Protein AF-A0A3Q7YE72-F1 (afdb_monomer_lite)

pLDDT: mean 78.93, std 18.7, range [34.25, 98.06]

Radius of gyration: 20.28 Å; chains: 1; bounding box: 48×42×60 Å

Organism: Cicer arietinum (NCBI:txid3827)

InterPro domains:
  IPR011043 Galactose oxidase/kelch, beta-propeller [SSF50965] (26-180)
  IPR017451 F-box associated beta-propeller domain [TIGR01640] (38-273)
  IPR052361 F-box domain-containing protein [PTHR31790] (24-261)

Secondary structure (DSSP, 8-state):
-HHHHH-TT--TT--HHHHHHHHHT---TT----EEEEEETTEEEEEEEEEETTEEEEEEEEEETTTTEEPPPEEEEEESS--TTT-SSS---GGGTEEEEEEEETTTTEEEEEEEETTTTEEEEEETTTTEEEE-PPPSSPBP---SSSTT--TTTT--EEETTEEEEEEETT--TTS--GGG--GGGEEEEEEETTTTEEEEEPPPTT-----SSPPEEEEETTEEEEEEEETTTEEEEEEESSTT-GGGEEEEEEEEGGGS---TTTTTSGGG--EEEEEE-TTS-EEEEEETTTTEEEEEETTTTEEEE----S---GGG-----------TT-

Foldseek 3Di:
DCCVVVPLDDDPPPPVLVVCCCVPVNPDPDDWDWAFQADEQQWTKIWTWDDDPQKTWIWIWIARPQQRFIAPIQTDDIGRDDPCVVPPDDDDDPVVFKHWHKYAAPVVRWIKIWIAGLVVQWIWIATPVVSDIDTADGFPFRAADDDDPDPQGARQFQSWEDADQKTKGKGFPPDDNPDDALVPGDQVRIWIWIQRNNVRDIDIAHDAPPPHDGALEDWTWYDEPRWIWIKDDDQQFWIWIWTQPDPPDNVSIDTDDIATVVQEPDDVVVSVVSSYKDWDWAYADPVRFWTWIQIRPVQWIWTQGPVVSHIDTRPNPDNDNSSSDHDGDHHPDHNNVD

Sequence (338 aa):
LSRLLKNTSITLADDPYLQDLFLHEFHFPGGRRLHVVGSCNGLLCLYGYVSTFNYEEIFLYLWNPATKTLSSKIVFLHDEFNLRKCARDDTPSLDTYWNFWFGYDNSTDTYKIVAFCRKINDVRVYNLGDDVWRNIQSFPVVPFRNFATLSYTHLGINDGAYVSGTVNWLAIRNVCPYNFDLDLVTIDQFVIISLDLSTETYNQFQPPHGFDEVTSVEPTLTILMDSLCFSHDFPGTHFIIWQMKEFGVEESWTQFLKITHQSLPIIESVMENIYATGFFPLCLSENGDTLILAWDEDESAILYNLRDNRGEKTRISNQIQWFCAKNYVESLVSTSSM

Structure (mmCIF, N/CA/C/O backbone):
data_AF-A0A3Q7YE72-F1
#
_entry.id   AF-A0A3Q7YE72-F1
#
loop_
_atom_site.group_PDB
_atom_site.id
_atom_site.type_symbol
_atom_site.label_atom_id
_atom_site.label_alt_id
_atom_site.label_comp_id
_atom_site.label_asym_id
_atom_site.label_entity_id
_atom_site.label_seq_id
_atom_site.pdbx_PDB_ins_code
_atom_site.Cartn_x
_atom_site.Cartn_y
_atom_site.Cartn_z
_atom_site.occupancy
_atom_site.B_iso_or_equiv
_atom_site.auth_seq_id
_atom_site.auth_comp_id
_atom_site.auth_asym_id
_atom_site.auth_atom_id
_atom_site.pdbx_PDB_model_num
ATOM 1 N N . LEU A 1 1 ? -9.346 10.626 -10.464 1.00 47.75 1 LEU A N 1
ATOM 2 C CA . LEU A 1 1 ? -8.422 11.049 -11.549 1.00 47.75 1 LEU A CA 1
ATOM 3 C C . LEU A 1 1 ? -8.945 12.169 -12.458 1.00 47.75 1 LEU A C 1
ATOM 5 O O . LEU A 1 1 ? -8.198 13.085 -12.787 1.00 47.75 1 LEU A O 1
ATOM 9 N N . SER A 1 2 ? -10.224 12.128 -12.851 1.00 36.00 2 SER A N 1
ATOM 10 C CA . SER A 1 2 ? -10.835 13.129 -13.741 1.00 36.00 2 SER A CA 1
ATOM 11 C C . SER A 1 2 ? -10.672 14.574 -13.256 1.00 36.00 2 SER A C 1
ATOM 13 O O . SER A 1 2 ? -10.523 15.461 -14.083 1.00 36.00 2 SER A O 1
ATOM 15 N N . ARG A 1 3 ? -10.634 14.823 -11.938 1.00 44.28 3 ARG A N 1
ATOM 16 C CA . ARG A 1 3 ? -10.391 16.161 -11.372 1.00 44.28 3 ARG A CA 1
ATOM 17 C C . ARG A 1 3 ? -8.932 16.625 -11.494 1.00 44.28 3 ARG A C 1
ATOM 19 O O . ARG A 1 3 ? -8.743 17.778 -11.837 1.00 44.28 3 ARG A O 1
ATOM 26 N N . LEU A 1 4 ? -7.929 15.762 -11.295 1.00 47.97 4 LEU A N 1
ATOM 27 C CA . LEU A 1 4 ? -6.501 16.105 -11.482 1.00 47.97 4 LEU A CA 1
ATOM 28 C C . LEU A 1 4 ? -6.183 16.449 -12.945 1.00 47.97 4 LEU A C 1
ATOM 30 O O . LEU A 1 4 ? -5.429 17.375 -13.217 1.00 47.97 4 LEU A O 1
ATOM 34 N N . LEU A 1 5 ? -6.807 15.729 -13.884 1.00 47.47 5 LEU A N 1
ATOM 35 C CA . LEU A 1 5 ? -6.651 15.960 -15.323 1.00 47.47 5 LEU A CA 1
ATOM 36 C C . LEU A 1 5 ? -7.510 17.128 -15.850 1.00 47.47 5 LEU A C 1
ATOM 38 O O . LEU A 1 5 ? -7.179 17.707 -16.879 1.00 47.47 5 LEU A O 1
ATOM 42 N N . LYS A 1 6 ? -8.613 17.486 -15.170 1.00 42.38 6 LYS A N 1
ATOM 43 C CA . LYS A 1 6 ? -9.512 18.590 -15.573 1.00 42.38 6 LYS A CA 1
ATOM 44 C C . LYS A 1 6 ? -9.307 19.886 -14.786 1.00 42.38 6 LYS A C 1
ATOM 46 O O . LYS A 1 6 ? -9.819 20.916 -15.211 1.00 42.38 6 LYS A O 1
ATOM 51 N N . ASN A 1 7 ? -8.622 19.852 -13.646 1.00 40.44 7 ASN A N 1
ATOM 52 C CA . ASN A 1 7 ? -8.489 20.992 -12.748 1.00 40.44 7 ASN A CA 1
ATOM 53 C C . ASN A 1 7 ? -7.089 21.031 -12.116 1.00 40.44 7 ASN A C 1
ATOM 55 O O . ASN A 1 7 ? -6.757 20.246 -11.230 1.00 40.44 7 ASN A O 1
ATOM 59 N N . THR A 1 8 ? -6.267 21.968 -12.582 1.00 39.38 8 THR A N 1
ATOM 60 C CA . THR A 1 8 ? -4.856 22.137 -12.203 1.00 39.38 8 THR A CA 1
ATOM 61 C C . THR A 1 8 ? -4.647 22.764 -10.820 1.00 39.38 8 THR A C 1
ATOM 63 O O . THR A 1 8 ? -3.505 22.929 -10.403 1.00 39.38 8 THR A O 1
ATOM 66 N N . SER A 1 9 ? -5.718 23.123 -10.104 1.00 38.81 9 SER A N 1
ATOM 67 C CA . SER A 1 9 ? -5.668 23.842 -8.823 1.00 38.81 9 SER A CA 1
ATOM 68 C C . SER A 1 9 ? -6.427 23.125 -7.699 1.00 38.81 9 SER A C 1
ATOM 70 O O . SER A 1 9 ? -7.202 23.747 -6.975 1.00 38.81 9 SER A O 1
ATOM 72 N N . ILE A 1 10 ? -6.266 21.807 -7.559 1.00 40.59 10 ILE A N 1
ATOM 73 C CA . ILE A 1 10 ? -6.857 21.092 -6.419 1.00 40.59 10 ILE A CA 1
ATOM 74 C C . ILE A 1 10 ? -6.073 21.436 -5.147 1.00 40.59 10 ILE A C 1
ATOM 76 O O . ILE A 1 10 ? -4.942 20.991 -4.955 1.00 40.59 10 ILE A O 1
ATOM 80 N N . THR A 1 11 ? -6.696 22.212 -4.265 1.00 37.03 11 THR A N 1
ATOM 81 C CA . THR A 1 11 ? -6.373 22.298 -2.839 1.00 37.03 11 THR A CA 1
ATOM 82 C C . THR A 1 11 ? -7.251 21.301 -2.088 1.00 37.03 11 THR A C 1
ATOM 84 O O . THR A 1 11 ? -8.473 21.400 -2.099 1.00 37.03 11 THR A O 1
ATOM 87 N N . LEU A 1 12 ? -6.637 20.333 -1.410 1.00 42.25 12 LEU A N 1
ATOM 88 C CA . LEU A 1 12 ? -7.316 19.378 -0.520 1.00 42.25 12 LEU A CA 1
ATOM 89 C C . LEU A 1 12 ? -7.645 19.996 0.861 1.00 42.25 12 LEU A C 1
ATOM 91 O O . LEU A 1 12 ? -7.759 19.280 1.847 1.00 42.25 12 LEU A O 1
ATOM 95 N N . ALA A 1 13 ? -7.762 21.326 0.948 1.00 38.00 13 ALA A N 1
ATOM 96 C CA . ALA A 1 13 ? -7.733 22.069 2.212 1.00 38.00 13 ALA A CA 1
ATOM 97 C C . ALA A 1 13 ? -9.047 22.782 2.595 1.00 38.00 13 ALA A C 1
ATOM 99 O O . ALA A 1 13 ? -9.127 23.345 3.685 1.00 38.00 13 ALA A O 1
ATOM 100 N N . ASP A 1 14 ? -10.086 22.719 1.759 1.00 42.25 14 ASP A N 1
ATOM 101 C CA . ASP A 1 14 ? -11.332 23.469 1.980 1.00 42.25 14 ASP A CA 1
ATOM 102 C C . ASP A 1 14 ? -12.554 22.553 2.162 1.00 42.25 14 ASP A C 1
ATOM 104 O O . ASP A 1 14 ? -13.635 22.856 1.658 1.00 42.25 14 ASP A O 1
ATOM 108 N N . ASP A 1 15 ? -12.411 21.414 2.857 1.00 49.12 15 ASP A N 1
ATOM 109 C CA . ASP A 1 15 ? -13.596 20.715 3.372 1.00 49.12 15 ASP A CA 1
ATOM 110 C C . ASP A 1 15 ? -14.015 21.364 4.705 1.00 49.12 15 ASP A C 1
ATOM 112 O O . ASP A 1 15 ? -13.312 21.206 5.712 1.00 49.12 15 ASP A O 1
ATOM 116 N N . PRO A 1 16 ? -15.140 22.103 4.744 1.00 47.09 16 PRO A N 1
ATOM 117 C CA . PRO A 1 16 ? -15.593 22.779 5.950 1.00 47.09 16 PRO A CA 1
ATOM 118 C C . PRO A 1 16 ? -15.925 21.802 7.079 1.00 47.09 16 PRO A C 1
ATOM 120 O O . PRO A 1 16 ? -15.893 22.220 8.223 1.00 47.09 16 PRO A O 1
ATOM 123 N N . TYR A 1 17 ? -16.203 20.521 6.801 1.00 46.50 17 TYR A N 1
ATOM 124 C CA . TYR A 1 17 ? -16.501 19.527 7.836 1.00 46.50 17 TYR A CA 1
ATOM 125 C C . TYR A 1 17 ? -15.239 19.064 8.561 1.00 46.50 17 TYR A C 1
ATOM 127 O O . TYR A 1 17 ? -15.250 18.901 9.776 1.00 46.50 17 TYR A O 1
ATOM 135 N N . LEU A 1 18 ? -14.132 18.911 7.827 1.00 49.38 18 LEU A N 1
ATOM 136 C CA . LEU A 1 18 ? -12.826 18.708 8.440 1.00 49.38 18 LEU A CA 1
ATOM 137 C C . LEU A 1 18 ? -12.404 19.958 9.205 1.00 49.38 18 LEU A C 1
ATOM 139 O O . LEU A 1 18 ? -11.949 19.819 10.331 1.00 49.38 18 LEU A O 1
ATOM 143 N N . GLN A 1 19 ? -12.600 21.164 8.653 1.00 47.16 19 GLN A N 1
ATOM 144 C CA . GLN A 1 19 ? -12.342 22.403 9.396 1.00 47.16 19 GLN A CA 1
ATOM 145 C C . GLN A 1 19 ? -13.177 22.479 10.677 1.00 47.16 19 GLN A C 1
ATOM 147 O O . GLN A 1 19 ? -12.610 22.785 11.714 1.00 47.16 19 GLN A O 1
ATOM 152 N N . ASP A 1 20 ? -14.468 22.143 10.649 1.00 42.53 20 ASP A N 1
ATOM 153 C CA . ASP A 1 20 ? -15.324 22.154 11.842 1.00 42.53 20 ASP A CA 1
ATOM 154 C C . ASP A 1 20 ? -14.893 21.094 12.862 1.00 42.53 20 ASP A C 1
ATOM 156 O O . ASP A 1 20 ? -14.843 21.380 14.052 1.00 42.53 20 ASP A O 1
ATOM 160 N N . LEU A 1 21 ? -14.468 19.907 12.417 1.00 46.62 21 LEU A N 1
ATOM 161 C CA . LEU A 1 21 ? -13.839 18.908 13.287 1.00 46.62 21 LEU A CA 1
ATOM 162 C C . LEU A 1 21 ? -12.531 19.437 13.896 1.00 46.62 21 LEU A C 1
ATOM 164 O O . LEU A 1 21 ? -12.344 19.388 15.111 1.00 46.62 21 LEU A O 1
ATOM 168 N N . PHE A 1 22 ? -11.658 20.031 13.078 1.00 45.91 22 PHE A N 1
ATOM 169 C CA . PHE A 1 22 ? -10.423 20.689 13.513 1.00 45.91 22 PHE A CA 1
ATOM 170 C C . PHE A 1 22 ? -10.691 21.879 14.463 1.00 45.91 22 PHE A C 1
ATOM 172 O O . PHE A 1 22 ? -9.848 22.182 15.311 1.00 45.91 22 PHE A O 1
ATOM 179 N N . LEU A 1 23 ? -11.852 22.539 14.360 1.00 38.94 23 LEU A N 1
ATOM 180 C CA . LEU A 1 23 ? -12.234 23.729 15.130 1.00 38.94 23 LEU A CA 1
ATOM 181 C C . LEU A 1 23 ? -13.005 23.405 16.424 1.00 38.94 23 LEU A C 1
ATOM 183 O O . LEU A 1 23 ? -12.745 24.060 17.433 1.00 38.94 23 LEU A O 1
ATOM 187 N N . HIS A 1 24 ? -13.906 22.416 16.430 1.00 38.72 24 HIS A N 1
ATOM 188 C CA . HIS A 1 24 ? -14.825 22.144 17.545 1.00 38.72 24 HIS A CA 1
ATOM 189 C C . HIS A 1 24 ? -14.381 21.025 18.502 1.00 38.72 24 HIS A C 1
ATOM 191 O O . HIS A 1 24 ? -14.720 21.109 19.682 1.00 38.72 24 HIS A O 1
ATOM 197 N N . GLU A 1 25 ? -13.586 20.039 18.067 1.00 40.88 25 GLU A N 1
ATOM 198 C CA . GLU A 1 25 ? -13.055 18.986 18.962 1.00 40.88 25 GLU A CA 1
ATOM 199 C C . GLU A 1 25 ? -11.533 19.071 19.198 1.00 40.88 25 GLU A C 1
ATOM 201 O O . GLU A 1 25 ? -11.030 18.506 20.169 1.00 40.88 25 GLU A O 1
ATOM 206 N N . PHE A 1 26 ? -10.777 19.806 18.367 1.00 44.88 26 PHE A N 1
ATOM 207 C CA . PHE A 1 26 ? -9.312 19.658 18.303 1.00 44.88 26 PHE A CA 1
ATOM 208 C C . PHE A 1 26 ? -8.494 20.961 18.397 1.00 44.88 26 PHE A C 1
ATOM 210 O O . PHE A 1 26 ? -7.417 21.061 17.807 1.00 44.88 26 PHE A O 1
ATOM 217 N N . HIS A 1 27 ? -8.892 21.926 19.238 1.00 35.34 27 HIS A N 1
ATOM 218 C CA . HIS A 1 27 ? -7.952 22.947 19.745 1.00 35.34 27 HIS A CA 1
ATOM 219 C C . HIS A 1 27 ? -6.997 22.340 20.787 1.00 35.34 27 HIS A C 1
ATOM 221 O O . HIS A 1 27 ? -7.049 22.634 21.980 1.00 35.34 27 HIS A O 1
ATOM 227 N N . PHE A 1 28 ? -6.093 21.475 20.334 1.00 46.66 28 PHE A N 1
ATOM 228 C CA . PHE A 1 28 ? -4.955 21.070 21.145 1.00 46.66 28 PHE A CA 1
ATOM 229 C C . PHE A 1 28 ? -3.798 22.053 20.925 1.00 46.66 28 PHE A C 1
ATOM 231 O O . PHE A 1 28 ? -3.414 22.293 19.776 1.00 46.66 28 PHE A O 1
ATOM 238 N N . PRO A 1 29 ? -3.205 22.624 21.987 1.00 34.94 29 PRO A N 1
ATOM 239 C CA . PRO A 1 29 ? -2.059 23.512 21.840 1.00 34.94 29 PRO A CA 1
ATOM 240 C C . PRO A 1 29 ? -0.894 22.735 21.203 1.00 34.94 29 PRO A C 1
ATOM 242 O O . PRO A 1 29 ? -0.437 21.743 21.770 1.00 34.94 29 PRO A O 1
ATOM 245 N N . GLY A 1 30 ? -0.441 23.156 20.011 1.00 44.69 30 GLY A N 1
ATOM 246 C CA . GLY A 1 30 ? 0.767 22.612 19.365 1.00 44.69 30 GLY A CA 1
ATOM 247 C C . GLY A 1 30 ? 0.707 22.249 17.871 1.00 44.69 30 GLY A C 1
ATOM 248 O O . GLY A 1 30 ? 1.718 21.789 17.358 1.00 44.69 30 GLY A O 1
ATOM 249 N N . GLY A 1 31 ? -0.406 22.447 17.150 1.00 45.28 31 GLY A N 1
ATOM 250 C CA . GLY A 1 31 ? -0.425 22.291 15.678 1.00 45.28 31 GLY A CA 1
ATOM 251 C C . GLY A 1 31 ? -0.376 20.840 15.166 1.00 45.28 31 GLY A C 1
ATOM 252 O O . GLY A 1 31 ? 0.423 20.515 14.288 1.00 45.28 31 GLY A O 1
ATOM 253 N N . ARG A 1 32 ? -1.223 19.960 15.714 1.00 53.75 32 ARG A N 1
ATOM 254 C CA . ARG A 1 32 ? -1.277 18.525 15.362 1.00 53.75 32 ARG A CA 1
ATOM 255 C C . ARG A 1 32 ? -1.834 18.291 13.949 1.00 53.75 32 ARG A C 1
ATOM 257 O O . ARG A 1 32 ? -2.791 18.948 13.550 1.00 53.75 32 ARG A O 1
ATOM 264 N N . ARG A 1 33 ? -1.253 17.332 13.215 1.00 66.00 33 ARG A N 1
ATOM 265 C CA . ARG A 1 33 ? -1.668 16.898 11.866 1.00 66.00 33 ARG A CA 1
ATOM 266 C C . ARG A 1 33 ? -2.279 15.494 11.941 1.00 66.00 33 ARG A C 1
ATOM 268 O O . ARG A 1 33 ? -1.711 14.626 12.596 1.00 66.00 33 ARG A O 1
ATOM 275 N N . LEU A 1 34 ? -3.426 15.279 11.294 1.00 74.69 34 LEU A N 1
ATOM 276 C CA . LEU A 1 34 ? -3.929 13.934 10.998 1.00 74.69 34 LEU A CA 1
ATOM 277 C C . LEU A 1 34 ? -3.241 13.417 9.736 1.00 74.69 34 LEU A C 1
ATOM 279 O O . LEU A 1 34 ? -3.030 14.174 8.786 1.00 74.69 34 LEU A O 1
ATOM 283 N N . HIS A 1 35 ? -2.931 12.129 9.721 1.00 79.88 35 HIS A N 1
ATOM 284 C CA . HIS A 1 35 ? -2.298 11.457 8.595 1.00 79.88 35 HIS A CA 1
ATOM 285 C C . HIS A 1 35 ? -3.226 10.376 8.045 1.00 79.88 35 HIS A C 1
ATOM 287 O O . HIS A 1 35 ? -3.903 9.676 8.799 1.00 79.88 35 HIS A O 1
ATOM 293 N N . VAL A 1 36 ? -3.260 10.235 6.721 1.00 85.12 36 VAL A N 1
ATOM 294 C CA . VAL A 1 36 ? -4.045 9.190 6.060 1.00 85.12 36 VAL A CA 1
ATOM 295 C C . VAL A 1 36 ? -3.265 7.883 6.122 1.00 85.12 36 VAL A C 1
ATOM 297 O O . VAL A 1 36 ? -2.187 7.777 5.544 1.00 85.12 36 VAL A O 1
ATOM 300 N N . VAL A 1 37 ? -3.834 6.888 6.796 1.00 87.81 37 VAL A N 1
ATOM 301 C CA . VAL A 1 37 ? -3.325 5.511 6.834 1.00 87.81 37 VAL A CA 1
ATOM 302 C C . VAL A 1 37 ? -3.539 4.845 5.476 1.00 87.81 37 VAL A C 1
ATOM 304 O O . VAL A 1 37 ? -2.628 4.295 4.863 1.00 87.81 37 VAL A O 1
ATOM 307 N N . GLY A 1 38 ? -4.766 4.929 4.973 1.00 88.19 38 GLY A N 1
ATOM 308 C CA . GLY A 1 38 ? -5.172 4.307 3.724 1.00 88.19 38 GLY A CA 1
ATOM 309 C C . GLY A 1 38 ? -6.652 4.525 3.455 1.00 88.19 38 GLY A C 1
ATOM 310 O O . GLY A 1 38 ? -7.362 5.134 4.262 1.00 88.19 38 GLY A O 1
ATOM 311 N N . SER A 1 39 ? -7.110 4.020 2.314 1.00 90.31 39 SER A N 1
ATOM 312 C CA . SER A 1 39 ? -8.520 4.025 1.945 1.00 90.31 39 SER A CA 1
ATOM 313 C C . SER A 1 39 ? -9.004 2.612 1.642 1.00 90.31 39 SER A C 1
ATOM 315 O O . SER A 1 39 ? -8.247 1.780 1.143 1.00 90.31 39 SER A O 1
ATOM 317 N N . CYS A 1 40 ? -10.265 2.336 1.953 1.00 91.81 40 CYS A N 1
ATOM 318 C CA . CYS A 1 40 ? -10.916 1.083 1.597 1.00 91.81 40 CYS A CA 1
ATOM 319 C C . CYS A 1 40 ? -12.423 1.320 1.480 1.00 91.81 40 CYS A C 1
ATOM 321 O O . CYS A 1 40 ? -13.029 1.884 2.391 1.00 91.81 40 CYS A O 1
ATOM 323 N N . ASN A 1 41 ? -13.037 0.917 0.363 1.00 91.44 41 ASN A N 1
ATOM 324 C CA . ASN A 1 41 ? -14.484 1.042 0.126 1.00 91.44 41 ASN A CA 1
ATOM 325 C C . ASN A 1 41 ? -15.040 2.462 0.385 1.00 91.44 41 ASN A C 1
ATOM 327 O O . ASN A 1 41 ? -16.136 2.619 0.921 1.00 91.44 41 ASN A O 1
ATOM 331 N N . GLY A 1 42 ? -14.264 3.495 0.031 1.00 90.31 42 GLY A N 1
ATOM 332 C CA . GLY A 1 42 ? -14.572 4.918 0.236 1.00 90.31 42 GLY A CA 1
ATOM 333 C C . GLY A 1 42 ? -14.507 5.425 1.675 1.00 90.31 42 GLY A C 1
ATOM 334 O O . GLY A 1 42 ? -14.838 6.582 1.924 1.00 90.31 42 GLY A O 1
ATOM 335 N N . LEU A 1 43 ? -14.025 4.607 2.609 1.00 93.06 43 LEU A N 1
ATOM 336 C CA . LEU A 1 43 ? -13.599 5.064 3.926 1.00 93.06 43 LEU A CA 1
ATOM 337 C C . LEU A 1 43 ? -12.118 5.428 3.894 1.00 93.06 43 LEU A C 1
ATOM 339 O O . LEU A 1 43 ? -11.306 4.717 3.302 1.00 93.06 43 LEU A O 1
ATOM 343 N N . LEU A 1 44 ? -11.768 6.518 4.563 1.00 92.88 44 LEU A N 1
ATOM 344 C CA . LEU A 1 44 ? -10.408 6.909 4.893 1.00 92.88 44 LEU A CA 1
ATOM 345 C C . LEU A 1 44 ? -10.144 6.560 6.352 1.00 92.88 44 LEU A C 1
ATOM 347 O O . LEU A 1 44 ? -10.876 7.003 7.236 1.00 92.88 44 LEU A O 1
ATOM 351 N N . CYS A 1 45 ? -9.078 5.810 6.608 1.00 93.06 45 CYS A N 1
ATOM 352 C CA . CYS A 1 45 ? -8.561 5.656 7.958 1.00 93.06 45 CYS A CA 1
ATOM 353 C C . CYS A 1 45 ? -7.552 6.774 8.223 1.00 93.06 45 CYS A C 1
ATOM 355 O O . CYS A 1 45 ? -6.585 6.953 7.478 1.00 93.06 45 CYS A O 1
ATOM 357 N N . LEU A 1 46 ? -7.810 7.551 9.267 1.00 89.75 46 LEU A N 1
ATOM 358 C CA . LEU A 1 46 ? -6.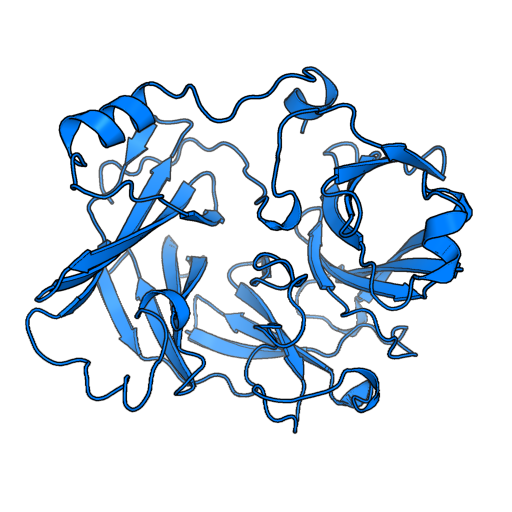990 8.674 9.695 1.00 89.75 46 LEU A CA 1
ATOM 359 C C . LEU A 1 46 ? -6.347 8.310 11.025 1.00 89.75 46 LEU A C 1
ATOM 361 O O . LEU A 1 46 ? -7.046 7.818 11.906 1.00 89.75 46 LEU A O 1
ATOM 365 N N . TYR A 1 47 ? -5.057 8.587 11.196 1.00 86.75 47 TYR A N 1
ATOM 366 C CA . TYR A 1 47 ? -4.395 8.460 12.490 1.00 86.75 47 TYR A CA 1
ATOM 367 C C . TYR A 1 47 ? -3.883 9.810 12.979 1.00 86.75 47 TYR A C 1
ATOM 369 O O . TYR A 1 47 ? -3.480 10.681 12.202 1.00 86.75 47 TYR A O 1
ATOM 377 N N . GLY A 1 48 ? -3.914 9.973 14.294 1.00 83.19 48 GLY A N 1
ATOM 378 C CA . GLY A 1 48 ? -3.374 11.118 14.995 1.00 83.19 48 GLY A CA 1
ATOM 379 C C . GLY A 1 48 ? -2.585 10.681 16.216 1.00 83.19 48 GLY A C 1
ATOM 380 O O . GLY A 1 48 ? -2.743 9.575 16.737 1.00 83.19 48 GLY A O 1
ATOM 381 N N . TYR A 1 49 ? -1.722 11.582 16.665 1.00 78.12 49 TYR A N 1
ATOM 382 C CA . TYR A 1 49 ? -0.888 11.370 17.831 1.00 78.12 49 TYR A CA 1
ATOM 383 C C . TYR A 1 49 ? -0.955 12.567 18.769 1.00 78.12 49 TYR A C 1
ATOM 385 O O . TYR A 1 49 ? -0.970 13.731 18.352 1.00 78.12 49 TYR A O 1
ATOM 393 N N . VAL A 1 50 ? -0.979 12.266 20.058 1.00 77.00 50 VAL A N 1
ATOM 394 C CA . VAL A 1 50 ? -0.803 13.216 21.139 1.00 77.00 50 VAL A CA 1
ATOM 395 C C . VAL A 1 50 ? 0.453 12.839 21.899 1.00 77.00 50 VAL A C 1
ATOM 397 O O . VAL A 1 50 ? 0.541 11.726 22.395 1.00 77.00 50 VAL A O 1
ATOM 400 N N . SER A 1 51 ? 1.368 13.791 22.075 1.00 73.56 51 SER A N 1
ATOM 401 C CA . SER A 1 51 ? 2.405 13.706 23.102 1.00 73.56 51 SER A CA 1
ATOM 402 C C . SER A 1 51 ? 2.439 14.992 23.905 1.00 73.56 51 SER A C 1
ATOM 404 O O . SER A 1 51 ? 2.481 16.098 23.361 1.00 73.56 51 SER A O 1
ATOM 406 N N . THR A 1 52 ? 2.372 14.841 25.218 1.00 72.50 52 THR A N 1
ATOM 407 C CA . THR A 1 52 ? 2.644 15.876 26.209 1.00 72.50 52 THR A CA 1
ATOM 408 C C . THR A 1 52 ? 3.547 15.276 27.285 1.00 72.50 52 THR A C 1
ATOM 410 O O . THR A 1 52 ? 3.761 14.067 27.318 1.00 72.50 52 THR A O 1
ATOM 413 N N . PHE A 1 53 ? 4.047 16.099 28.210 1.00 67.94 53 PHE A N 1
ATOM 414 C CA . PHE A 1 53 ? 4.967 15.642 29.260 1.00 67.94 53 PHE A CA 1
ATOM 415 C C . PHE A 1 53 ? 4.497 14.414 30.061 1.00 67.94 53 PHE A C 1
ATOM 417 O O . PHE A 1 53 ? 5.348 13.653 30.514 1.00 67.94 53 PHE A O 1
ATOM 424 N N . ASN A 1 54 ? 3.184 14.226 30.230 1.00 73.44 54 ASN A N 1
ATOM 425 C CA . ASN A 1 54 ? 2.604 13.155 31.050 1.00 73.44 54 ASN A CA 1
ATOM 426 C C . ASN A 1 54 ? 1.560 12.322 30.294 1.00 73.44 54 ASN A C 1
ATOM 428 O O . ASN A 1 54 ? 0.744 11.662 30.923 1.00 73.44 54 ASN A O 1
ATOM 432 N N . TYR A 1 55 ? 1.493 12.436 28.971 1.00 73.31 55 TYR A N 1
ATOM 433 C CA . TYR A 1 55 ? 0.421 11.790 28.227 1.00 73.31 55 TYR A CA 1
ATOM 434 C C . TYR A 1 55 ? 0.846 11.536 26.800 1.00 73.31 55 TYR A C 1
ATOM 436 O O . TYR A 1 55 ? 1.156 12.490 26.080 1.00 73.31 55 TYR A O 1
ATOM 444 N N . GLU A 1 56 ? 0.803 10.272 26.399 1.00 77.50 56 GLU A N 1
ATOM 445 C CA . GLU A 1 56 ? 0.986 9.882 25.011 1.00 77.50 56 GLU A CA 1
ATOM 446 C C . GLU A 1 56 ? -0.179 9.012 24.549 1.00 77.50 56 GLU A C 1
ATOM 448 O O . GLU A 1 56 ? -0.577 8.057 25.218 1.00 77.50 56 GLU A O 1
ATOM 453 N N . GLU A 1 57 ? -0.744 9.358 23.397 1.00 83.38 57 GLU A N 1
ATOM 454 C CA . GLU A 1 57 ? -1.865 8.625 22.827 1.00 83.38 57 GLU A CA 1
ATOM 455 C C . GLU A 1 57 ? -1.785 8.588 21.307 1.00 83.38 57 GLU A C 1
ATOM 457 O O . GLU A 1 57 ? -1.624 9.620 20.656 1.00 83.38 57 GLU A O 1
ATOM 462 N N . ILE A 1 58 ? -1.970 7.397 20.745 1.00 86.00 58 ILE A N 1
ATOM 463 C CA . ILE A 1 58 ? -2.231 7.203 19.322 1.00 86.00 58 ILE A CA 1
ATOM 464 C C . ILE A 1 58 ? -3.703 6.833 19.164 1.00 86.00 58 ILE A C 1
ATOM 466 O O . ILE A 1 58 ? -4.199 5.906 19.813 1.00 86.00 58 ILE A O 1
ATOM 470 N N . PHE A 1 59 ? -4.390 7.547 18.282 1.00 88.94 59 PHE A N 1
ATOM 471 C CA . PHE A 1 59 ? -5.808 7.354 18.012 1.00 88.94 59 PHE A CA 1
ATOM 472 C C . PHE A 1 59 ? -6.083 7.366 16.513 1.00 88.94 59 PHE A C 1
ATOM 474 O O . PHE A 1 59 ? -5.325 7.947 15.733 1.00 88.94 59 PHE A O 1
ATOM 481 N N . LEU A 1 60 ? -7.184 6.735 16.117 1.00 92.69 60 LEU A N 1
ATOM 482 C CA . LEU A 1 60 ? -7.624 6.637 14.737 1.00 92.69 60 LEU A CA 1
ATOM 483 C C . LEU A 1 60 ? -9.104 6.998 14.589 1.00 92.69 60 LEU A C 1
ATOM 485 O O . LEU A 1 60 ? -9.881 6.904 15.539 1.00 92.69 60 LEU A O 1
ATOM 489 N N . TYR A 1 61 ? -9.476 7.383 13.372 1.00 92.00 61 TYR A N 1
ATOM 490 C CA . TYR A 1 61 ? -10.853 7.601 12.939 1.00 92.00 61 TYR A CA 1
ATOM 491 C C . TYR A 1 61 ? -11.087 6.974 11.570 1.00 92.00 61 TYR A C 1
ATOM 493 O O . TYR A 1 61 ? -10.180 6.938 10.734 1.00 92.00 61 TYR A O 1
ATOM 501 N N . LEU A 1 62 ? -12.325 6.559 11.312 1.00 93.81 62 LEU A N 1
ATOM 502 C CA . LEU A 1 62 ? -12.811 6.248 9.975 1.00 93.81 62 LEU A CA 1
ATOM 503 C C . LEU A 1 62 ? -13.690 7.394 9.487 1.00 93.81 62 LEU A C 1
ATOM 505 O O . LEU A 1 62 ? -14.726 7.711 10.072 1.00 93.81 62 LEU A O 1
ATOM 509 N N . TRP A 1 63 ? -13.275 8.021 8.396 1.00 91.56 63 TRP A N 1
ATOM 510 C CA . TRP A 1 63 ? -13.985 9.130 7.780 1.00 91.56 63 TRP A CA 1
ATOM 511 C C . TRP A 1 63 ? -14.473 8.730 6.396 1.00 91.56 63 TRP A C 1
ATOM 513 O O . TRP A 1 63 ? -13.702 8.209 5.596 1.00 91.56 63 TRP A O 1
ATOM 523 N N . ASN A 1 64 ? -15.734 9.015 6.084 1.00 90.94 64 ASN A N 1
ATOM 524 C CA . ASN A 1 64 ? -16.211 8.982 4.709 1.00 90.94 64 ASN A CA 1
ATOM 525 C C . ASN A 1 64 ? -16.439 10.421 4.212 1.00 90.94 64 ASN A C 1
ATOM 527 O O . ASN A 1 64 ? -17.413 11.063 4.622 1.00 90.94 64 ASN A O 1
ATOM 531 N N . PRO A 1 65 ? -15.591 10.928 3.299 1.00 86.19 65 PRO A N 1
ATOM 532 C CA . PRO A 1 65 ? -15.768 12.248 2.696 1.00 86.19 65 PRO A CA 1
ATOM 533 C C . PRO A 1 65 ? -17.086 12.416 1.929 1.00 86.19 65 PRO A C 1
ATOM 535 O O . PRO A 1 65 ? -17.674 13.496 1.933 1.00 86.19 65 PRO A O 1
ATOM 538 N N . ALA A 1 66 ? -17.567 11.362 1.265 1.00 87.31 66 ALA A N 1
ATOM 539 C CA . ALA A 1 66 ? -18.759 11.415 0.422 1.00 87.31 66 ALA A CA 1
ATOM 540 C C . ALA A 1 66 ? -20.054 11.511 1.243 1.00 87.31 66 ALA A C 1
ATOM 542 O O . ALA A 1 66 ? -20.971 12.241 0.864 1.00 87.31 66 ALA A O 1
ATOM 543 N N . THR A 1 67 ? -20.130 10.818 2.382 1.00 85.94 67 THR A N 1
ATOM 544 C CA . THR A 1 67 ? -21.282 10.896 3.302 1.00 85.94 67 THR A CA 1
ATOM 545 C C . THR A 1 67 ? -21.099 11.945 4.397 1.00 85.94 67 THR A C 1
ATOM 547 O O . THR A 1 67 ? -22.064 12.261 5.091 1.00 85.94 67 THR A O 1
ATOM 550 N N . LYS A 1 68 ? -19.887 12.497 4.548 1.00 85.44 68 LYS A N 1
ATOM 551 C CA . LYS A 1 68 ? -19.490 13.427 5.619 1.00 85.44 68 LYS A CA 1
ATOM 552 C C . LYS A 1 68 ? -19.703 12.854 7.020 1.00 85.44 68 LYS A C 1
ATOM 554 O O . LYS A 1 68 ? -20.038 13.576 7.954 1.00 85.44 68 LYS A O 1
ATOM 559 N N . THR A 1 69 ? -19.528 11.547 7.170 1.00 84.69 69 THR A N 1
ATOM 560 C CA . THR A 1 69 ? -19.663 10.865 8.459 1.00 84.69 69 THR A CA 1
ATOM 561 C C . THR A 1 69 ? -18.285 10.517 9.008 1.00 84.69 69 THR A C 1
ATOM 563 O O . THR A 1 69 ? -17.381 10.153 8.251 1.00 84.69 69 THR A O 1
ATOM 566 N N . LEU A 1 70 ? -18.128 10.591 10.327 1.00 86.31 70 LEU A N 1
ATOM 567 C CA . LEU A 1 70 ? -16.926 10.192 11.056 1.00 86.31 70 LEU A CA 1
ATOM 568 C C . LEU A 1 70 ? -17.310 9.142 12.103 1.00 86.31 70 LEU A C 1
ATOM 570 O O . LEU A 1 70 ? -18.362 9.281 12.727 1.00 86.31 70 LEU A O 1
ATOM 574 N N . SER A 1 71 ? -16.483 8.112 12.266 1.00 90.81 71 SER A N 1
ATOM 575 C CA . SER A 1 71 ? -16.650 7.112 13.321 1.00 90.81 71 SER A CA 1
ATOM 576 C C . SER A 1 71 ? -16.358 7.688 14.702 1.00 90.81 71 SER A C 1
ATOM 578 O O . SER A 1 71 ? -15.768 8.763 14.849 1.00 90.81 71 SER A O 1
ATOM 580 N N . SER A 1 72 ? -16.669 6.896 15.722 1.00 90.44 72 SER A N 1
ATOM 581 C CA . SER A 1 72 ? -16.132 7.108 17.064 1.00 90.44 72 SER A CA 1
ATOM 582 C C . SER A 1 72 ? -14.595 7.035 17.071 1.00 90.44 72 SER A C 1
ATOM 584 O O . SER A 1 72 ? -13.972 6.443 16.181 1.00 90.44 72 SER A O 1
ATOM 586 N N . LYS A 1 73 ? -13.971 7.658 18.078 1.00 90.50 73 LYS A N 1
ATOM 587 C CA . LYS A 1 73 ? -12.515 7.629 18.273 1.00 90.50 73 LYS A CA 1
ATOM 588 C C . LYS A 1 73 ? -12.053 6.219 18.627 1.00 90.50 73 LYS A C 1
ATOM 590 O O . LYS A 1 73 ? -12.422 5.701 19.677 1.00 90.50 73 LYS A O 1
ATOM 595 N N . ILE A 1 74 ? -11.159 5.664 17.818 1.00 92.88 74 ILE A N 1
ATOM 596 C CA . ILE A 1 74 ? -10.514 4.378 18.081 1.00 92.88 74 ILE A CA 1
ATOM 597 C C . ILE A 1 74 ? -9.189 4.654 18.787 1.00 92.88 74 ILE A C 1
ATOM 599 O O . ILE A 1 74 ? -8.276 5.246 18.212 1.00 92.88 74 ILE A O 1
ATOM 603 N N . VAL A 1 75 ? -9.060 4.243 20.045 1.00 91.00 75 VAL A N 1
ATOM 604 C CA . VAL A 1 75 ? -7.813 4.402 20.807 1.00 91.00 75 VAL A CA 1
ATOM 605 C C . VAL A 1 75 ? -6.932 3.175 20.575 1.00 91.00 75 VAL A C 1
ATOM 607 O O . VAL A 1 75 ? -7.367 2.051 20.808 1.00 91.00 75 VAL A O 1
ATOM 610 N N . PHE A 1 76 ? -5.700 3.376 20.103 1.00 88.25 76 PHE A N 1
ATOM 611 C CA . PHE A 1 76 ? -4.737 2.288 19.896 1.00 88.25 76 PHE A CA 1
ATOM 612 C C . PHE A 1 76 ? -3.820 2.105 21.105 1.00 88.25 76 PHE A C 1
ATOM 614 O O . PHE A 1 76 ? -3.721 1.022 21.681 1.00 88.25 76 PHE A O 1
ATOM 621 N N . LEU A 1 77 ? -3.149 3.184 21.493 1.00 80.75 77 LEU A N 1
ATOM 622 C CA . LEU A 1 77 ? -2.304 3.236 22.675 1.00 80.75 77 LEU A CA 1
ATOM 623 C C . LEU A 1 77 ? -2.652 4.494 23.442 1.00 80.75 77 LEU A C 1
ATOM 625 O O . LEU A 1 77 ? -2.777 5.561 22.849 1.00 80.75 77 LEU A O 1
ATOM 629 N N . HIS A 1 78 ? -2.786 4.343 24.749 1.00 68.88 78 HIS A N 1
ATOM 630 C CA . HIS A 1 78 ? -3.046 5.408 25.698 1.00 68.88 78 HIS A CA 1
ATOM 631 C C . HIS A 1 78 ? -2.207 5.096 26.931 1.00 68.88 78 HIS A C 1
ATOM 633 O O . HIS A 1 78 ? -2.423 4.065 27.572 1.00 68.88 78 HIS A O 1
ATOM 639 N N . ASP A 1 79 ? -1.212 5.930 27.215 1.00 66.44 79 ASP A N 1
ATOM 640 C CA . ASP A 1 79 ? -0.369 5.766 28.394 1.00 66.44 79 ASP A CA 1
ATOM 641 C C . ASP A 1 79 ? -0.303 7.074 29.186 1.00 66.44 79 ASP A C 1
ATOM 643 O O . ASP A 1 79 ? 0.190 8.098 28.705 1.00 66.44 79 ASP A O 1
ATOM 647 N N . GLU A 1 80 ? -0.812 7.023 30.417 1.00 49.34 80 GLU A N 1
ATOM 648 C CA . GLU A 1 80 ? -0.737 8.127 31.371 1.00 49.34 80 GLU A CA 1
ATOM 649 C C . GLU A 1 80 ? 0.593 8.123 32.145 1.00 49.34 80 GLU A C 1
ATOM 651 O O . GLU A 1 80 ? 1.003 9.167 32.639 1.00 49.34 80 GLU A O 1
ATOM 656 N N . PHE A 1 81 ? 1.321 6.999 32.246 1.00 46.22 81 PHE A N 1
ATOM 657 C CA . PHE A 1 81 ? 2.559 6.916 33.030 1.00 46.22 81 PHE A CA 1
ATOM 658 C C . PHE A 1 81 ? 3.428 5.686 32.656 1.00 46.22 81 PHE A C 1
ATOM 660 O O . PHE A 1 81 ? 3.195 4.591 33.169 1.00 46.22 81 PHE A O 1
ATOM 667 N N . ASN A 1 82 ? 4.568 5.934 31.980 1.00 41.81 82 ASN A N 1
ATOM 668 C CA . ASN A 1 82 ? 5.820 5.127 31.931 1.00 41.81 82 ASN A CA 1
ATOM 669 C C . ASN A 1 82 ? 6.214 4.358 30.641 1.00 41.81 82 ASN A C 1
ATOM 671 O O . ASN A 1 82 ? 6.642 3.201 30.724 1.00 41.81 82 ASN A O 1
ATOM 675 N N . LEU A 1 83 ? 6.351 5.039 29.496 1.00 48.03 83 LEU A N 1
ATOM 676 C CA . LEU A 1 83 ? 7.103 4.512 28.334 1.00 48.03 83 LEU A CA 1
ATOM 677 C C . LEU A 1 83 ? 8.536 5.049 28.145 1.00 48.03 83 LEU A C 1
ATOM 679 O O . LEU A 1 83 ? 9.201 4.734 27.157 1.00 48.03 83 LEU A O 1
ATOM 683 N N . ARG A 1 84 ? 9.135 5.667 29.176 1.00 48.53 84 ARG A N 1
ATOM 684 C CA . ARG A 1 84 ? 10.610 5.839 29.246 1.00 48.53 84 ARG A CA 1
ATOM 685 C C . ARG A 1 84 ? 11.397 4.513 29.296 1.00 48.53 84 ARG A C 1
ATOM 687 O O . ARG A 1 84 ? 12.620 4.527 29.370 1.00 48.53 84 ARG A O 1
ATOM 694 N N . LYS A 1 85 ? 10.737 3.348 29.256 1.00 44.22 85 LYS A N 1
ATOM 695 C CA . LYS A 1 85 ? 11.411 2.046 29.095 1.00 44.22 85 LYS A CA 1
ATOM 696 C C . LYS A 1 85 ? 11.776 1.713 27.644 1.00 44.22 85 LYS A C 1
ATOM 698 O O . LYS A 1 85 ? 12.704 0.933 27.455 1.00 44.22 85 LYS A O 1
ATOM 703 N N . CYS A 1 86 ? 11.118 2.307 26.643 1.00 42.34 86 CYS A N 1
ATOM 704 C CA . CYS A 1 86 ? 11.511 2.155 25.234 1.00 42.34 86 CYS A CA 1
ATOM 705 C C . CYS A 1 86 ? 12.486 3.247 24.774 1.00 42.34 86 CYS A C 1
ATOM 707 O O . CYS A 1 86 ? 13.276 2.987 23.864 1.00 42.34 86 CYS A O 1
ATOM 709 N N . ALA A 1 87 ? 12.456 4.404 25.442 1.00 44.72 87 ALA A N 1
ATOM 710 C CA . ALA A 1 87 ? 13.395 5.510 25.296 1.00 44.72 87 ALA A CA 1
ATOM 711 C C . ALA A 1 87 ? 14.510 5.413 26.353 1.00 44.72 87 ALA A C 1
ATOM 713 O O . ALA A 1 87 ? 14.574 6.197 27.300 1.00 44.72 87 ALA A O 1
ATOM 714 N N . ARG A 1 88 ? 15.371 4.399 26.233 1.00 42.97 88 ARG A N 1
ATOM 715 C CA . ARG A 1 88 ? 16.748 4.565 26.706 1.00 42.97 88 ARG A CA 1
ATOM 716 C C . ARG A 1 88 ? 17.531 5.116 25.525 1.00 42.97 88 ARG A C 1
ATOM 718 O O . ARG A 1 88 ? 17.522 4.493 24.468 1.00 42.97 88 ARG A O 1
ATOM 725 N N . ASP A 1 89 ? 18.138 6.269 25.771 1.00 46.03 89 ASP A N 1
ATOM 726 C CA . ASP A 1 89 ? 18.923 7.106 24.865 1.00 46.03 89 ASP A CA 1
ATOM 727 C C . ASP A 1 89 ? 18.081 7.873 23.835 1.00 46.03 89 ASP A C 1
ATOM 729 O O . ASP A 1 89 ? 17.257 7.282 23.147 1.00 46.03 89 ASP A O 1
ATOM 733 N N . ASP A 1 90 ? 18.249 9.201 23.827 1.00 49.50 90 ASP A N 1
ATOM 734 C CA . ASP A 1 90 ? 17.858 10.238 22.849 1.00 49.50 90 ASP A CA 1
ATOM 735 C C . ASP A 1 90 ? 17.052 9.789 21.605 1.00 49.50 90 ASP A C 1
ATOM 737 O O . ASP A 1 90 ? 17.474 9.984 20.466 1.00 49.50 90 ASP A O 1
ATOM 741 N N . THR A 1 91 ? 15.872 9.191 21.799 1.00 48.03 91 THR A N 1
ATOM 742 C CA . THR A 1 91 ? 15.084 8.559 20.728 1.00 48.03 91 THR A CA 1
ATOM 743 C C . THR A 1 91 ? 13.784 9.313 20.442 1.00 48.03 91 THR A C 1
ATOM 745 O O . THR A 1 91 ? 13.193 9.886 21.361 1.00 48.03 91 THR A O 1
ATOM 748 N N . PRO A 1 92 ? 13.324 9.321 19.175 1.00 49.38 92 PRO A N 1
ATOM 749 C CA . PRO A 1 92 ? 12.120 10.036 18.763 1.00 49.38 92 PRO A CA 1
ATOM 750 C C . PRO A 1 92 ? 10.836 9.443 19.376 1.00 49.38 92 PRO A C 1
ATOM 752 O O . PRO A 1 92 ? 10.835 8.331 19.913 1.00 49.38 92 PRO A O 1
ATOM 755 N N . SER A 1 93 ? 9.759 10.233 19.328 1.00 54.59 93 SER A N 1
ATOM 756 C CA . SER A 1 93 ? 8.433 9.993 19.918 1.00 54.59 93 SER A CA 1
ATOM 757 C C . SER A 1 93 ? 7.770 8.674 19.482 1.00 54.59 93 SER A C 1
ATOM 759 O O . SER A 1 93 ? 8.157 8.072 18.480 1.00 54.59 93 SER A O 1
ATOM 761 N N . LEU A 1 94 ? 6.774 8.193 20.249 1.00 53.81 94 LEU A N 1
ATOM 762 C CA . LEU A 1 94 ? 6.103 6.895 20.031 1.00 53.81 94 LEU A CA 1
ATOM 763 C C . LEU A 1 94 ? 5.495 6.717 18.627 1.00 53.81 94 LEU A C 1
ATOM 765 O O . LEU A 1 94 ? 5.417 5.587 18.140 1.00 53.81 94 LEU A O 1
ATOM 769 N N . ASP A 1 95 ? 5.092 7.812 17.982 1.00 51.94 95 ASP A N 1
ATOM 770 C CA . ASP A 1 95 ? 4.588 7.853 16.605 1.00 51.94 95 ASP A CA 1
ATOM 771 C C . ASP A 1 95 ? 5.594 7.319 15.577 1.00 51.94 95 ASP A C 1
ATOM 773 O O . ASP A 1 95 ? 5.196 6.754 14.565 1.00 51.94 95 ASP A O 1
ATOM 777 N N . THR A 1 96 ? 6.895 7.421 15.851 1.00 61.12 96 THR A N 1
ATOM 778 C CA . THR A 1 96 ? 7.932 6.923 14.937 1.00 61.12 96 THR A CA 1
ATOM 779 C C . THR A 1 96 ? 8.073 5.399 14.918 1.00 61.12 96 THR A C 1
ATOM 781 O O . THR A 1 96 ? 8.732 4.860 14.028 1.00 61.12 96 THR A O 1
ATOM 784 N N . TYR A 1 97 ? 7.456 4.678 15.863 1.00 71.19 97 TYR A N 1
ATOM 785 C CA . TYR A 1 97 ? 7.595 3.219 15.954 1.00 71.19 97 TYR A CA 1
ATOM 786 C C . TYR A 1 97 ? 6.438 2.438 15.345 1.00 71.19 97 TYR A C 1
ATOM 788 O O . TYR A 1 97 ? 6.645 1.280 14.970 1.00 71.19 97 TYR A O 1
ATOM 796 N N . TRP A 1 98 ? 5.248 3.038 15.278 1.00 82.75 98 TRP A N 1
ATOM 797 C CA . TRP A 1 98 ? 4.025 2.350 14.884 1.00 82.75 98 TRP A CA 1
ATOM 798 C C . TRP A 1 98 ? 3.575 2.746 13.491 1.00 82.75 98 TRP A C 1
ATOM 800 O O . TRP A 1 98 ? 3.416 3.920 13.177 1.00 82.75 98 TRP A O 1
ATOM 810 N N . ASN A 1 99 ? 3.312 1.727 12.686 1.00 86.50 99 ASN A N 1
ATOM 811 C CA . ASN A 1 99 ? 2.763 1.871 11.349 1.00 86.50 99 ASN A CA 1
ATOM 812 C C . ASN A 1 99 ? 1.383 1.257 11.299 1.00 86.50 99 ASN A C 1
ATOM 814 O O . ASN A 1 99 ? 1.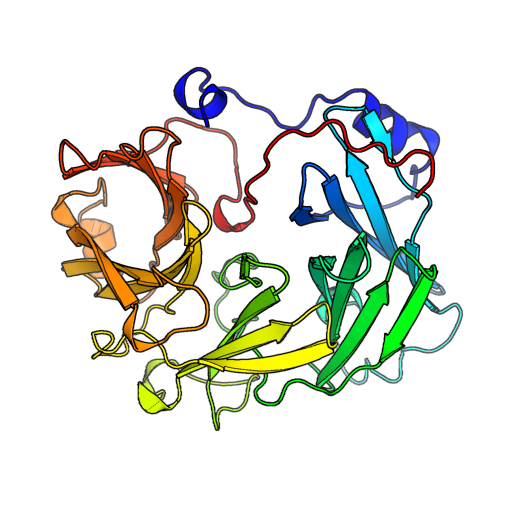140 0.253 11.969 1.00 86.50 99 ASN A O 1
ATOM 818 N N . PHE A 1 100 ? 0.513 1.862 10.502 1.00 90.56 100 PHE A N 1
ATOM 819 C CA . PHE A 1 100 ? -0.874 1.458 10.400 1.00 90.56 100 PHE A CA 1
ATOM 820 C C . PHE A 1 100 ? -1.215 1.102 8.960 1.00 90.56 100 PHE A C 1
ATOM 822 O O . PHE A 1 100 ? -0.722 1.736 8.031 1.00 90.56 100 PHE A O 1
ATOM 829 N N . TRP A 1 101 ? -2.102 0.127 8.789 1.00 93.81 101 TRP A N 1
ATOM 830 C CA . TRP A 1 101 ? -2.741 -0.182 7.513 1.00 93.81 101 TRP A CA 1
ATOM 831 C C . TRP A 1 101 ? -4.218 -0.407 7.729 1.00 93.81 101 TRP A C 1
ATOM 833 O O . TRP A 1 101 ? -4.641 -0.870 8.786 1.00 93.81 101 TRP A O 1
ATOM 843 N N . PHE A 1 102 ? -4.995 -0.088 6.708 1.00 94.81 102 PHE A N 1
ATOM 844 C CA . PHE A 1 102 ? -6.439 -0.184 6.743 1.00 94.81 102 PHE A CA 1
ATOM 845 C C . PHE A 1 102 ? -6.919 -1.053 5.597 1.00 94.81 102 PHE A C 1
ATOM 847 O O . PHE A 1 102 ? -6.462 -0.906 4.463 1.00 94.81 102 PHE A O 1
ATOM 854 N N . GLY A 1 103 ? -7.851 -1.944 5.900 1.00 95.31 103 GLY A N 1
ATOM 855 C CA . GLY A 1 103 ? -8.443 -2.817 4.911 1.00 95.31 103 GLY A CA 1
ATOM 856 C C . GLY A 1 103 ? -9.766 -3.380 5.385 1.00 95.31 103 GLY A C 1
ATOM 857 O O . GLY A 1 103 ? -10.242 -3.098 6.485 1.00 95.31 103 GLY A O 1
ATOM 858 N N . TYR A 1 104 ? -10.360 -4.180 4.521 1.00 94.88 104 TYR A N 1
ATOM 859 C CA . TYR A 1 104 ? -11.648 -4.805 4.748 1.00 94.88 104 TYR A CA 1
ATOM 860 C C . TYR A 1 104 ? -11.501 -6.326 4.715 1.00 94.88 104 TYR A C 1
ATOM 862 O O . TYR A 1 104 ? -10.810 -6.870 3.846 1.00 94.88 104 TYR A O 1
ATOM 870 N N . ASP A 1 105 ? -12.119 -6.977 5.696 1.00 94.56 105 ASP A N 1
ATOM 871 C CA . ASP A 1 105 ? -12.212 -8.420 5.858 1.00 94.56 105 ASP A CA 1
ATOM 872 C C . ASP A 1 105 ? -13.522 -8.902 5.226 1.00 94.56 105 ASP A C 1
ATOM 874 O O . ASP A 1 105 ? -14.613 -8.717 5.770 1.00 94.56 105 ASP A O 1
ATOM 878 N N . ASN A 1 106 ? -13.400 -9.550 4.066 1.00 89.50 106 ASN A N 1
ATOM 879 C CA . ASN A 1 106 ? -14.542 -10.056 3.305 1.00 89.50 106 ASN A CA 1
ATOM 880 C C . ASN A 1 106 ? -15.311 -11.167 4.040 1.00 89.50 106 ASN A C 1
ATOM 882 O O . ASN A 1 106 ? -16.467 -11.422 3.714 1.00 89.50 106 ASN A O 1
ATOM 886 N N . SER A 1 107 ? -14.673 -11.868 4.983 1.00 91.69 107 SER A N 1
ATOM 887 C CA . SER A 1 107 ? -15.272 -13.013 5.673 1.00 91.69 107 SER A CA 1
ATOM 888 C C . SER A 1 107 ? -16.214 -12.590 6.798 1.00 91.69 107 SER A C 1
ATOM 890 O O . SER A 1 107 ? -17.242 -13.233 7.019 1.00 91.69 107 SER A O 1
ATOM 892 N N . THR A 1 108 ? -15.877 -11.500 7.487 1.00 91.25 108 THR A N 1
ATOM 893 C CA . THR A 1 108 ? -16.658 -10.953 8.599 1.00 91.25 108 THR A CA 1
ATOM 894 C C . THR A 1 108 ? -17.496 -9.742 8.207 1.00 91.25 108 THR A C 1
ATOM 896 O O . THR A 1 108 ? -18.291 -9.304 9.032 1.00 91.25 108 THR A O 1
ATOM 899 N N . ASP A 1 109 ? -17.348 -9.223 6.980 1.00 92.00 109 ASP A N 1
ATOM 900 C CA . ASP A 1 109 ? -17.992 -7.985 6.512 1.00 92.00 109 ASP A CA 1
ATOM 901 C C . ASP A 1 109 ? -17.650 -6.788 7.419 1.00 92.00 109 ASP A C 1
ATOM 903 O O . ASP A 1 109 ? -18.494 -5.981 7.807 1.00 92.00 109 ASP A O 1
ATOM 907 N N . THR A 1 110 ? -16.382 -6.702 7.829 1.00 94.19 110 THR A N 1
ATOM 908 C CA . THR A 1 110 ? -15.907 -5.662 8.749 1.00 94.19 110 THR A CA 1
ATOM 909 C C . THR A 1 110 ? -14.588 -5.071 8.287 1.00 94.19 110 THR A C 1
ATOM 911 O O . THR A 1 110 ? -13.831 -5.655 7.513 1.00 94.19 110 THR A O 1
ATOM 914 N N . TYR A 1 111 ? -14.289 -3.874 8.781 1.00 95.19 111 TYR A N 1
ATOM 915 C CA . TYR A 1 111 ? -13.003 -3.239 8.549 1.00 95.19 111 TYR A CA 1
ATOM 916 C C . TYR A 1 111 ? -11.997 -3.634 9.621 1.00 95.19 111 TYR A C 1
ATOM 918 O O . TYR A 1 111 ? -12.347 -3.786 10.795 1.00 95.19 111 TYR A O 1
ATOM 926 N N . LYS A 1 112 ? -10.734 -3.745 9.217 1.00 96.69 112 LYS A N 1
ATOM 927 C CA . LYS A 1 112 ? -9.619 -4.015 10.116 1.00 96.69 112 LYS A CA 1
ATOM 928 C C . LYS A 1 112 ? -8.531 -2.962 9.977 1.00 96.69 112 LYS A C 1
ATOM 930 O O . LYS A 1 112 ? -8.268 -2.445 8.888 1.00 96.69 112 LYS A O 1
ATOM 935 N N . ILE A 1 113 ? -7.890 -2.664 11.102 1.00 97.00 113 ILE A N 1
ATOM 936 C CA . ILE A 1 113 ? -6.706 -1.810 11.170 1.00 97.00 113 ILE A CA 1
ATOM 937 C C . ILE A 1 113 ? -5.556 -2.671 11.679 1.00 97.00 113 ILE A C 1
ATOM 939 O O . ILE A 1 113 ? -5.645 -3.266 12.749 1.00 97.00 113 ILE A O 1
ATOM 943 N N . VAL A 1 114 ? -4.472 -2.736 10.918 1.00 96.50 114 VAL A N 1
ATOM 944 C CA . VAL A 1 114 ? -3.244 -3.432 11.307 1.00 96.50 114 VAL A CA 1
ATOM 945 C C . VAL A 1 114 ? -2.288 -2.400 11.881 1.00 96.50 114 VAL A C 1
ATOM 947 O O . VAL A 1 114 ? -2.060 -1.381 11.243 1.00 96.50 114 VAL A O 1
ATOM 950 N N . ALA A 1 115 ? -1.717 -2.663 13.050 1.00 93.50 115 ALA A N 1
ATOM 951 C CA . ALA A 1 115 ? -0.676 -1.862 13.674 1.00 93.50 115 ALA A CA 1
ATOM 952 C C . ALA A 1 115 ? 0.612 -2.684 13.797 1.00 93.50 115 ALA A C 1
ATOM 954 O O . ALA A 1 115 ? 0.587 -3.809 14.293 1.00 93.50 115 ALA A O 1
ATOM 955 N N . PHE A 1 116 ? 1.747 -2.123 13.383 1.00 90.31 116 PHE A N 1
ATOM 956 C CA . PHE A 1 116 ? 3.051 -2.786 13.434 1.00 90.31 116 PHE A CA 1
ATOM 957 C C . PHE A 1 116 ? 4.092 -1.939 14.149 1.00 90.31 116 PHE A C 1
ATOM 959 O O . PHE A 1 116 ? 4.363 -0.813 13.731 1.00 90.31 116 PHE A O 1
ATOM 966 N N . CYS A 1 117 ? 4.742 -2.519 15.157 1.00 86.12 117 CYS A N 1
ATOM 967 C CA . CYS A 1 117 ? 5.932 -1.962 15.778 1.00 86.12 117 CYS A CA 1
ATOM 968 C C . CYS A 1 117 ? 7.181 -2.680 15.283 1.00 86.12 117 CYS A C 1
ATOM 970 O O . CYS A 1 117 ? 7.504 -3.788 15.721 1.00 86.12 117 CYS A O 1
ATOM 972 N N . ARG A 1 118 ? 7.945 -2.006 14.420 1.00 78.25 118 ARG A N 1
ATOM 973 C CA . ARG A 1 118 ? 9.173 -2.561 13.832 1.00 78.25 118 ARG A CA 1
ATOM 974 C C . ARG A 1 118 ? 10.230 -2.915 14.875 1.00 78.25 118 ARG A C 1
ATOM 976 O O . ARG A 1 118 ? 10.914 -3.922 14.721 1.00 78.25 118 ARG A O 1
ATOM 983 N N . LYS A 1 119 ? 10.349 -2.114 15.944 1.00 77.44 119 LYS A N 1
ATOM 984 C CA . LYS A 1 119 ? 11.409 -2.257 16.960 1.00 77.44 119 LYS A CA 1
ATOM 985 C C . LYS A 1 119 ? 11.412 -3.634 17.620 1.00 77.44 119 LYS A C 1
ATOM 987 O O . LYS A 1 119 ? 12.471 -4.205 17.867 1.00 77.44 119 LYS A O 1
ATOM 992 N N . ILE A 1 120 ? 10.217 -4.136 17.913 1.00 82.31 120 ILE A N 1
ATOM 993 C CA . ILE A 1 120 ? 9.995 -5.390 18.641 1.00 82.31 120 ILE A CA 1
ATOM 994 C C . ILE A 1 120 ? 9.282 -6.446 17.792 1.00 82.31 120 ILE A C 1
ATOM 996 O O . ILE A 1 120 ? 8.957 -7.512 18.303 1.00 82.31 120 ILE A O 1
ATOM 1000 N N . ASN A 1 121 ? 9.052 -6.157 16.509 1.00 87.19 121 ASN A N 1
ATOM 1001 C CA . ASN A 1 121 ? 8.275 -6.982 15.591 1.00 87.19 121 ASN A CA 1
ATOM 1002 C C . ASN A 1 121 ? 6.876 -7.354 16.143 1.00 87.19 121 ASN A C 1
ATOM 1004 O O . ASN A 1 121 ? 6.431 -8.491 16.002 1.00 87.19 121 ASN A O 1
ATOM 1008 N N . ASP A 1 122 ? 6.203 -6.416 16.821 1.00 90.12 122 ASP A N 1
ATOM 1009 C CA . ASP A 1 122 ? 4.862 -6.627 17.399 1.00 90.12 122 ASP A CA 1
ATOM 1010 C C . ASP A 1 122 ? 3.798 -6.221 16.382 1.00 90.12 122 ASP A C 1
ATOM 1012 O O . ASP A 1 122 ? 3.879 -5.131 15.811 1.00 90.12 122 ASP A O 1
ATOM 1016 N N . VAL A 1 123 ? 2.814 -7.089 16.157 1.00 94.31 123 VAL A N 1
ATOM 1017 C CA . VAL A 1 123 ? 1.733 -6.853 15.198 1.00 94.31 123 VAL A CA 1
ATOM 1018 C C . VAL A 1 123 ? 0.403 -7.016 15.908 1.00 94.31 123 VAL A C 1
ATOM 1020 O O . VAL A 1 123 ? 0.144 -8.023 16.571 1.00 94.31 123 VAL A O 1
ATOM 1023 N N . ARG A 1 124 ? -0.452 -6.008 15.759 1.00 96.12 124 ARG A N 1
ATOM 1024 C CA . ARG A 1 124 ? -1.794 -5.990 16.330 1.00 96.12 124 ARG A CA 1
ATOM 1025 C C . ARG A 1 124 ? -2.815 -5.715 15.254 1.00 96.12 124 ARG A C 1
ATOM 1027 O O . ARG A 1 124 ? -2.549 -4.975 14.313 1.00 96.12 124 ARG A O 1
ATOM 1034 N N . VAL A 1 125 ? -3.989 -6.291 15.420 1.00 97.25 125 VAL A N 1
ATOM 1035 C CA . VAL A 1 125 ? -5.124 -6.084 14.535 1.00 97.25 125 VAL A CA 1
ATOM 1036 C C . VAL A 1 125 ? -6.288 -5.602 15.377 1.00 97.25 125 VAL A C 1
ATOM 1038 O O . VAL A 1 125 ? -6.612 -6.197 16.403 1.00 97.25 125 VAL A O 1
ATOM 1041 N N . TYR A 1 126 ? -6.889 -4.507 14.946 1.00 96.75 126 TYR A N 1
ATOM 1042 C CA . TYR A 1 126 ? -8.185 -4.056 15.409 1.00 96.75 126 TYR A CA 1
ATOM 1043 C C . TYR A 1 126 ? -9.237 -4.503 14.419 1.00 96.75 126 TYR A C 1
ATOM 1045 O O . TYR A 1 126 ? -9.070 -4.300 13.214 1.00 96.75 126 TYR A O 1
ATOM 1053 N N . ASN A 1 127 ? -10.318 -5.079 14.921 1.00 95.19 127 ASN A N 1
ATOM 1054 C CA . ASN A 1 127 ? -11.474 -5.421 14.117 1.00 95.19 127 ASN A CA 1
ATOM 1055 C C . ASN A 1 127 ? -12.654 -4.547 14.531 1.00 95.19 127 ASN A C 1
ATOM 1057 O O . ASN A 1 127 ? -13.111 -4.603 15.667 1.00 95.19 127 ASN A O 1
ATOM 1061 N N . LEU A 1 128 ? -13.188 -3.777 13.587 1.00 93.31 128 LEU A N 1
ATOM 1062 C CA . LEU A 1 128 ? -14.310 -2.882 13.859 1.00 93.31 128 LEU A CA 1
ATOM 1063 C C . LEU A 1 128 ? -15.571 -3.645 14.298 1.00 93.31 128 LEU A C 1
ATOM 1065 O O . LEU A 1 128 ? -16.401 -3.104 15.014 1.00 93.31 128 LEU A O 1
ATOM 1069 N N . GLY A 1 129 ? -15.715 -4.912 13.894 1.00 90.75 129 GLY A N 1
ATOM 1070 C CA . GLY A 1 129 ? -16.872 -5.728 14.268 1.00 90.75 129 GLY A CA 1
ATOM 1071 C C . GLY A 1 129 ? -16.936 -6.112 15.747 1.00 90.75 129 GLY A C 1
ATOM 1072 O O . GLY A 1 129 ? -18.024 -6.381 16.249 1.00 90.75 129 GLY A O 1
ATOM 1073 N N . ASP A 1 130 ? -15.792 -6.166 16.431 1.00 92.44 130 ASP A N 1
ATOM 1074 C CA . ASP A 1 130 ? -15.710 -6.518 17.853 1.00 92.44 130 ASP A CA 1
ATOM 1075 C C . ASP A 1 130 ? -15.128 -5.399 18.734 1.00 92.44 130 ASP A C 1
ATOM 1077 O O . ASP A 1 130 ? -15.173 -5.533 19.954 1.00 92.44 130 ASP A O 1
ATOM 1081 N N . ASP A 1 131 ? -14.658 -4.296 18.136 1.00 91.88 131 ASP A N 1
ATOM 1082 C CA . ASP A 1 131 ? -14.066 -3.126 18.804 1.00 91.88 131 ASP A CA 1
ATOM 1083 C C . ASP A 1 131 ? -12.864 -3.480 19.702 1.00 91.88 131 ASP A C 1
ATOM 1085 O O . ASP A 1 131 ? -12.641 -2.898 20.765 1.00 91.88 131 ASP A O 1
ATOM 1089 N N . VAL A 1 132 ? -12.064 -4.476 19.297 1.00 90.88 132 VAL A N 1
ATOM 1090 C CA . VAL A 1 132 ? -10.930 -4.955 20.097 1.00 90.88 132 VAL A CA 1
ATOM 1091 C C . VAL A 1 132 ? -9.634 -4.994 19.295 1.00 90.88 132 VAL A C 1
ATOM 1093 O O . VAL A 1 132 ? -9.544 -5.565 18.209 1.00 90.88 132 VAL A O 1
ATOM 1096 N N . TRP A 1 133 ? -8.576 -4.449 19.903 1.00 94.88 133 TRP A N 1
ATOM 1097 C CA . TRP A 1 133 ? -7.194 -4.717 19.511 1.00 94.88 133 TRP A CA 1
ATOM 1098 C C . TRP A 1 133 ? -6.745 -6.074 20.041 1.00 94.88 133 TRP A C 1
ATOM 1100 O O . TRP A 1 133 ? -6.794 -6.332 21.245 1.00 94.88 133 TRP A O 1
ATOM 1110 N N . ARG A 1 134 ? -6.224 -6.918 19.157 1.00 95.06 134 ARG A N 1
ATOM 1111 C CA . ARG A 1 134 ? -5.605 -8.198 19.511 1.00 95.06 134 ARG A CA 1
ATOM 1112 C C . ARG A 1 134 ? -4.222 -8.320 18.901 1.00 95.06 134 ARG A C 1
ATOM 1114 O O . ARG A 1 134 ? -3.959 -7.793 17.824 1.00 95.06 134 ARG A O 1
ATOM 1121 N N . ASN A 1 135 ? -3.345 -9.034 19.592 1.00 95.94 135 ASN A N 1
ATOM 1122 C CA . ASN A 1 135 ? -2.033 -9.367 19.059 1.00 95.94 135 ASN A CA 1
ATOM 1123 C C . ASN A 1 135 ? -2.167 -10.562 18.117 1.00 95.94 135 ASN A C 1
ATOM 1125 O O . ASN A 1 135 ? -2.855 -11.531 18.445 1.00 95.94 135 ASN A O 1
ATOM 1129 N N . ILE A 1 136 ? -1.468 -10.501 16.990 1.00 97.12 136 ILE A N 1
ATOM 1130 C CA . ILE A 1 136 ? -1.333 -11.622 16.060 1.00 97.12 136 ILE A CA 1
ATOM 1131 C C . ILE A 1 136 ? 0.129 -12.070 16.018 1.00 97.12 136 ILE A C 1
ATOM 1133 O O . ILE A 1 136 ? 0.976 -11.560 16.757 1.00 97.12 136 ILE A O 1
ATOM 1137 N N . GLN A 1 137 ? 0.437 -13.063 15.187 1.00 96.81 137 GLN A N 1
ATOM 1138 C CA . GLN A 1 137 ? 1.819 -13.488 15.005 1.00 96.81 137 GLN A CA 1
ATOM 1139 C C . GLN A 1 137 ? 2.675 -12.315 14.496 1.00 96.81 137 GLN A C 1
ATOM 1141 O O . GLN A 1 137 ? 2.234 -11.521 13.675 1.00 96.81 137 GLN A O 1
ATOM 1146 N N . SER A 1 138 ? 3.915 -12.213 14.971 1.00 94.62 138 SER A N 1
ATOM 1147 C CA . SER A 1 138 ? 4.907 -11.291 14.414 1.00 94.62 138 SER A CA 1
ATOM 1148 C C . SER A 1 138 ? 5.175 -11.569 12.932 1.00 94.62 138 SER A C 1
ATOM 1150 O O . SER A 1 138 ? 5.017 -12.703 12.470 1.00 94.62 138 SER A O 1
ATOM 1152 N N . PHE A 1 139 ? 5.681 -10.573 12.197 1.00 93.06 139 PHE A N 1
ATOM 1153 C CA . PHE A 1 139 ? 6.057 -10.792 10.802 1.00 93.06 139 PHE A CA 1
ATOM 1154 C C . PHE A 1 139 ? 7.116 -11.901 10.680 1.00 93.06 139 PHE A C 1
ATOM 1156 O O . PHE A 1 139 ? 8.117 -11.862 11.409 1.00 93.06 139 PHE A O 1
ATOM 1163 N N . PRO A 1 140 ? 6.952 -12.852 9.738 1.00 92.94 140 PRO A N 1
ATOM 1164 C CA . PRO A 1 140 ? 7.940 -13.904 9.496 1.00 92.94 140 PRO A CA 1
ATOM 1165 C C . PRO A 1 140 ? 9.240 -13.343 8.904 1.00 92.94 140 PRO A C 1
ATOM 1167 O O . PRO A 1 140 ? 10.320 -13.871 9.156 1.00 92.94 140 PRO A O 1
ATOM 1170 N N . VAL A 1 141 ? 9.131 -12.257 8.136 1.00 90.25 141 VAL A N 1
ATOM 1171 C CA . VAL A 1 141 ? 10.236 -11.428 7.652 1.00 90.25 141 VAL A CA 1
ATOM 1172 C C . VAL A 1 141 ? 9.782 -9.986 7.809 1.00 90.25 141 VAL A C 1
ATOM 1174 O O . VAL A 1 141 ? 8.700 -9.637 7.343 1.00 90.25 141 VAL A O 1
ATOM 1177 N N . VAL A 1 142 ? 10.572 -9.167 8.500 1.00 86.00 142 VAL A N 1
ATOM 1178 C CA . VAL A 1 142 ? 10.210 -7.772 8.770 1.00 86.00 142 VAL A CA 1
ATOM 1179 C C . VAL A 1 142 ? 10.115 -7.011 7.442 1.00 86.00 142 VAL A C 1
ATOM 1181 O O . VAL A 1 142 ? 11.104 -7.007 6.704 1.00 86.00 142 VAL A O 1
ATOM 1184 N N . PRO A 1 143 ? 8.969 -6.366 7.138 1.00 84.38 143 PRO A N 1
ATOM 1185 C CA . PRO A 1 143 ? 8.836 -5.491 5.983 1.00 84.38 143 PRO A CA 1
ATOM 1186 C C . PRO A 1 143 ? 9.979 -4.490 5.921 1.00 84.38 143 PRO A C 1
ATOM 1188 O O . PRO A 1 143 ? 10.315 -3.840 6.921 1.00 84.38 143 PRO A O 1
ATOM 1191 N N . PHE A 1 144 ? 10.586 -4.379 4.746 1.00 74.50 144 PHE A N 1
ATOM 1192 C CA . PHE A 1 144 ? 11.590 -3.360 4.543 1.00 74.50 144 PHE A CA 1
ATOM 1193 C C . PHE A 1 144 ? 10.880 -2.015 4.420 1.00 74.50 144 PHE A C 1
ATOM 1195 O O . PHE A 1 144 ? 9.951 -1.842 3.639 1.00 74.50 144 PHE A O 1
ATOM 1202 N N . ARG A 1 145 ? 11.322 -1.064 5.238 1.00 65.94 145 ARG A N 1
ATOM 1203 C CA . ARG A 1 145 ? 11.030 0.352 5.063 1.00 65.94 145 ARG A CA 1
ATOM 1204 C C . ARG A 1 145 ? 12.318 1.112 5.294 1.00 65.94 145 ARG A C 1
ATOM 1206 O O . ARG A 1 145 ? 12.974 0.898 6.322 1.00 65.94 145 ARG A O 1
ATOM 1213 N N . ASN A 1 146 ? 12.703 1.978 4.376 1.00 51.59 146 ASN A N 1
ATOM 1214 C CA . ASN A 1 146 ? 13.871 2.810 4.589 1.00 51.59 146 ASN A CA 1
ATOM 1215 C C . ASN A 1 146 ? 13.520 3.891 5.627 1.00 51.59 146 ASN A C 1
ATOM 1217 O O . ASN A 1 146 ? 12.665 4.738 5.389 1.00 51.59 146 ASN A O 1
ATOM 1221 N N . PHE A 1 147 ? 14.115 3.820 6.819 1.00 42.81 147 PHE A N 1
ATOM 1222 C CA . PHE A 1 147 ? 14.123 4.937 7.761 1.00 42.81 147 PHE A CA 1
ATOM 1223 C C . PHE A 1 147 ? 15.582 5.296 8.017 1.00 42.81 147 PHE A C 1
ATOM 1225 O O . PHE A 1 147 ? 16.297 4.551 8.680 1.00 42.81 147 PHE A O 1
ATOM 1232 N N . ALA A 1 148 ? 15.964 6.474 7.529 1.00 37.34 148 ALA A N 1
ATOM 1233 C CA . ALA A 1 148 ? 17.033 7.296 8.079 1.00 37.34 148 ALA A CA 1
ATOM 1234 C C . ALA A 1 148 ? 18.451 6.692 8.101 1.00 37.34 148 ALA A C 1
ATOM 1236 O O . ALA A 1 148 ? 19.016 6.422 9.157 1.00 37.34 148 ALA A O 1
ATOM 1237 N N . THR A 1 149 ? 19.098 6.676 6.939 1.00 34.25 149 THR A N 1
ATOM 1238 C CA . THR A 1 149 ? 20.522 7.073 6.846 1.00 34.25 149 THR A CA 1
ATOM 1239 C C . THR A 1 149 ? 20.784 8.110 5.753 1.00 34.25 149 THR A C 1
ATOM 1241 O O . THR A 1 149 ? 21.797 8.803 5.809 1.00 34.25 149 THR A O 1
ATOM 1244 N N . LEU A 1 150 ? 19.841 8.315 4.828 1.00 35.56 150 LEU A N 1
ATOM 1245 C CA . LEU A 1 150 ? 19.866 9.407 3.859 1.00 35.56 150 LEU A CA 1
ATOM 1246 C C . LEU A 1 150 ? 18.639 10.295 4.079 1.00 35.56 150 LEU A C 1
ATOM 1248 O O . LEU A 1 150 ? 17.503 9.820 4.106 1.00 35.56 150 LEU A O 1
ATOM 1252 N N . SER A 1 151 ? 18.879 11.592 4.247 1.00 35.75 151 SER A N 1
ATOM 1253 C CA . SER A 1 151 ? 17.913 12.675 4.490 1.00 35.75 151 SER A CA 1
ATOM 1254 C C . SER A 1 151 ? 16.873 12.899 3.377 1.00 35.75 151 SER A C 1
ATOM 1256 O O . SER A 1 151 ? 16.236 13.946 3.351 1.00 35.75 151 SER A O 1
ATOM 1258 N N . TYR A 1 152 ? 16.703 11.937 2.469 1.00 40.78 152 TYR A N 1
ATOM 1259 C CA . TYR A 1 152 ? 15.939 12.058 1.227 1.00 40.78 152 TYR A CA 1
ATOM 1260 C C . TYR A 1 152 ? 14.960 10.893 0.996 1.00 40.78 152 TYR A C 1
ATOM 1262 O O . TYR A 1 152 ? 14.396 10.769 -0.077 1.00 40.78 152 TYR A O 1
ATOM 1270 N N . THR A 1 153 ? 14.716 10.022 1.983 1.00 43.91 153 THR A N 1
ATOM 1271 C CA . THR A 1 153 ? 13.794 8.884 1.795 1.00 43.91 153 THR A CA 1
ATOM 1272 C C . THR A 1 153 ? 12.340 9.273 2.076 1.00 43.91 153 THR A C 1
ATOM 1274 O O . THR A 1 153 ? 11.998 9.785 3.145 1.00 43.91 153 THR A O 1
ATOM 1277 N N . HIS A 1 154 ? 11.459 9.034 1.101 1.00 55.44 154 HIS A N 1
ATOM 1278 C CA . HIS A 1 154 ? 10.041 9.368 1.196 1.00 55.44 154 HIS A CA 1
ATOM 1279 C C . HIS A 1 154 ? 9.262 8.335 2.019 1.00 55.44 154 HIS A C 1
ATOM 1281 O O . HIS A 1 154 ? 9.099 7.184 1.619 1.00 55.44 154 HIS A O 1
ATOM 1287 N N . LEU A 1 155 ? 8.695 8.780 3.143 1.00 57.12 155 LEU A N 1
ATOM 1288 C CA . LEU A 1 155 ? 7.982 7.947 4.124 1.00 57.12 155 LEU A CA 1
ATOM 1289 C C . LEU A 1 155 ? 6.806 7.120 3.565 1.00 57.12 155 LEU A C 1
ATOM 1291 O O . LEU A 1 155 ? 6.359 6.203 4.250 1.00 57.12 155 LEU A O 1
ATOM 1295 N N . GLY A 1 156 ? 6.282 7.435 2.378 1.00 61.47 156 GLY A N 1
ATOM 1296 C CA . GLY A 1 156 ? 5.123 6.755 1.787 1.00 61.47 156 GLY A CA 1
ATOM 1297 C C . GLY A 1 156 ? 5.437 5.619 0.803 1.00 61.47 156 GLY A C 1
ATOM 1298 O O . GLY A 1 156 ? 4.514 4.910 0.401 1.00 61.47 156 GLY A O 1
ATOM 1299 N N . ILE A 1 157 ? 6.705 5.413 0.424 1.00 70.62 157 ILE A N 1
ATOM 1300 C CA . ILE A 1 157 ? 7.094 4.315 -0.477 1.00 70.62 157 ILE A CA 1
ATOM 1301 C C . ILE A 1 157 ? 7.020 2.980 0.273 1.00 70.62 157 ILE A C 1
ATOM 1303 O O . ILE A 1 157 ? 7.416 2.891 1.436 1.00 70.62 157 ILE A O 1
ATOM 1307 N N . ASN A 1 158 ? 6.505 1.942 -0.397 1.00 76.44 158 ASN A N 1
ATOM 1308 C CA . ASN A 1 158 ? 6.377 0.580 0.143 1.00 76.44 158 ASN A CA 1
ATOM 1309 C C . ASN A 1 158 ? 5.592 0.485 1.461 1.00 76.44 158 ASN A C 1
ATOM 1311 O O . ASN A 1 158 ? 5.735 -0.460 2.237 1.00 76.44 158 ASN A O 1
ATOM 1315 N N . ASP A 1 159 ? 4.684 1.434 1.679 1.00 78.31 159 ASP A N 1
ATOM 1316 C CA . ASP A 1 159 ? 3.851 1.545 2.873 1.00 78.31 159 ASP A CA 1
ATOM 1317 C C . ASP A 1 159 ? 2.620 0.617 2.829 1.00 78.31 159 ASP A C 1
ATOM 1319 O O . ASP A 1 159 ? 1.513 1.017 3.180 1.00 78.31 159 ASP A O 1
ATOM 1323 N N . GLY A 1 160 ? 2.814 -0.632 2.391 1.00 87.25 160 GLY A N 1
ATOM 1324 C CA . GLY A 1 160 ? 1.796 -1.684 2.302 1.00 87.25 160 GLY A CA 1
ATOM 1325 C C . GLY A 1 160 ? 0.750 -1.493 1.194 1.00 87.25 160 GLY A C 1
ATOM 1326 O O . GLY A 1 160 ? 0.115 -0.449 1.063 1.00 87.25 160 GLY A O 1
ATOM 1327 N N . ALA A 1 161 ? 0.523 -2.542 0.408 1.00 91.81 161 ALA A N 1
ATOM 1328 C CA . ALA A 1 161 ? -0.416 -2.577 -0.706 1.00 91.81 161 ALA A CA 1
ATOM 1329 C C . ALA A 1 161 ? -1.636 -3.452 -0.360 1.00 91.81 161 ALA A C 1
ATOM 1331 O O . ALA A 1 161 ? -1.513 -4.672 -0.221 1.00 91.81 161 ALA A O 1
ATOM 1332 N N . TYR A 1 162 ? -2.812 -2.835 -0.206 1.00 93.06 162 TYR A N 1
ATOM 1333 C CA . TYR A 1 162 ? -4.063 -3.552 0.071 1.00 93.06 162 TYR A CA 1
ATOM 1334 C C . TYR A 1 162 ? -4.718 -4.063 -1.218 1.00 93.06 162 TYR A C 1
ATOM 1336 O O . TYR A 1 162 ? -5.031 -3.270 -2.103 1.00 93.06 162 TYR A O 1
ATOM 1344 N N . VAL A 1 163 ? -4.976 -5.368 -1.308 1.00 93.12 163 VAL A N 1
ATOM 1345 C CA . VAL A 1 163 ? -5.716 -5.983 -2.422 1.00 93.12 163 VAL A CA 1
ATOM 1346 C C . VAL A 1 163 ? -6.377 -7.280 -1.968 1.00 93.12 163 VAL A C 1
ATOM 1348 O O . VAL A 1 163 ? -5.800 -8.044 -1.195 1.00 93.12 163 VAL A O 1
ATOM 1351 N N . SER A 1 164 ? -7.603 -7.528 -2.431 1.00 91.50 164 SER A N 1
ATOM 1352 C CA . SER A 1 164 ? -8.328 -8.790 -2.209 1.00 91.50 164 SER A CA 1
ATOM 1353 C C . SER A 1 164 ? -8.414 -9.233 -0.739 1.00 91.50 164 SER A C 1
ATOM 1355 O O . SER A 1 164 ? -8.265 -10.411 -0.439 1.00 91.50 164 SER A O 1
ATOM 1357 N N . GLY A 1 165 ? -8.643 -8.299 0.194 1.00 94.38 165 GLY A N 1
ATOM 1358 C CA . GLY A 1 165 ? -8.727 -8.617 1.628 1.00 94.38 165 GLY A CA 1
ATOM 1359 C C . GLY A 1 165 ? -7.378 -8.874 2.309 1.00 94.38 165 GLY A C 1
ATOM 1360 O O . GLY A 1 165 ? -7.343 -9.312 3.455 1.00 94.38 165 GLY A O 1
ATOM 1361 N N . THR A 1 166 ? -6.269 -8.579 1.632 1.00 96.12 166 THR A N 1
ATOM 1362 C CA . THR A 1 166 ? -4.913 -8.751 2.162 1.00 96.12 166 THR A CA 1
ATOM 1363 C C . THR A 1 166 ? -4.140 -7.439 2.152 1.00 96.12 166 THR A C 1
ATOM 1365 O O . THR A 1 166 ? -4.409 -6.563 1.328 1.00 96.12 166 THR A O 1
ATOM 1368 N N . VAL A 1 167 ? -3.153 -7.306 3.038 1.00 95.88 167 VAL A N 1
ATOM 1369 C CA . VAL A 1 167 ? -2.157 -6.224 2.987 1.00 95.88 167 VAL A CA 1
ATOM 1370 C C . VAL A 1 167 ? -0.797 -6.831 2.661 1.00 95.88 167 VAL A C 1
ATOM 1372 O O . VAL A 1 167 ? -0.400 -7.820 3.271 1.00 95.88 167 VAL A O 1
ATOM 1375 N N . ASN A 1 168 ? -0.098 -6.263 1.680 1.00 96.00 168 ASN A N 1
ATOM 1376 C CA . ASN A 1 168 ? 1.101 -6.849 1.088 1.00 96.00 168 ASN A CA 1
ATOM 1377 C C . ASN A 1 168 ? 2.289 -5.899 1.224 1.00 96.00 168 ASN A C 1
ATOM 1379 O O . ASN A 1 168 ? 2.172 -4.720 0.898 1.00 96.00 168 ASN A O 1
ATOM 1383 N N . TRP A 1 169 ? 3.442 -6.401 1.650 1.00 94.25 169 TRP A N 1
ATOM 1384 C CA . TRP A 1 169 ? 4.660 -5.614 1.821 1.00 94.25 169 TRP A CA 1
ATOM 1385 C C . TRP A 1 169 ? 5.833 -6.271 1.132 1.00 94.25 169 TRP A C 1
ATOM 1387 O O . TRP A 1 169 ? 5.945 -7.495 1.118 1.00 94.25 169 TRP A O 1
ATOM 1397 N N . LEU A 1 170 ? 6.756 -5.450 0.649 1.00 92.00 170 LEU A N 1
ATOM 1398 C CA . LEU A 1 170 ? 8.069 -5.934 0.279 1.00 92.00 170 LEU A CA 1
ATOM 1399 C C . LEU A 1 170 ? 8.930 -6.115 1.539 1.00 92.00 170 LEU A C 1
ATOM 1401 O O . LEU A 1 170 ? 8.939 -5.278 2.444 1.00 92.00 170 LEU A O 1
ATOM 1405 N N . ALA A 1 171 ? 9.652 -7.224 1.610 1.00 90.56 171 ALA A N 1
ATOM 1406 C CA . ALA A 1 171 ? 10.574 -7.539 2.687 1.00 90.56 171 ALA A CA 1
ATOM 1407 C C . ALA A 1 171 ? 11.853 -8.171 2.130 1.00 90.56 171 ALA A C 1
ATOM 1409 O O . ALA A 1 171 ? 11.873 -8.696 1.017 1.00 90.56 171 ALA A O 1
ATOM 1410 N N . ILE A 1 172 ? 12.920 -8.129 2.927 1.00 88.06 172 ILE A N 1
ATOM 1411 C CA . ILE A 1 172 ? 14.229 -8.672 2.560 1.00 88.06 172 ILE A CA 1
ATOM 1412 C C . ILE A 1 172 ? 14.662 -9.669 3.635 1.00 88.06 172 ILE A C 1
ATOM 1414 O O . ILE A 1 172 ? 14.727 -9.352 4.825 1.00 88.06 172 ILE A O 1
ATOM 1418 N N . ARG A 1 173 ? 14.937 -10.907 3.224 1.00 89.56 173 ARG A N 1
ATOM 1419 C CA . ARG A 1 173 ? 15.373 -11.993 4.107 1.00 89.56 173 ARG A CA 1
ATOM 1420 C C . ARG A 1 173 ? 16.810 -11.793 4.562 1.00 89.56 173 ARG A C 1
ATOM 1422 O O . ARG A 1 173 ? 17.656 -11.343 3.798 1.00 89.56 173 ARG A O 1
ATOM 1429 N N . ASN A 1 174 ? 17.111 -12.263 5.773 1.00 83.38 174 ASN A N 1
ATOM 1430 C CA . ASN A 1 174 ? 18.474 -12.354 6.313 1.00 83.38 174 ASN A CA 1
ATOM 1431 C C . ASN A 1 174 ? 19.224 -11.012 6.382 1.00 83.38 174 ASN A C 1
ATOM 1433 O O . ASN A 1 174 ? 20.452 -10.994 6.396 1.00 83.38 174 ASN A O 1
ATOM 1437 N N . VAL A 1 175 ? 18.493 -9.898 6.452 1.00 74.38 175 VAL A N 1
ATOM 1438 C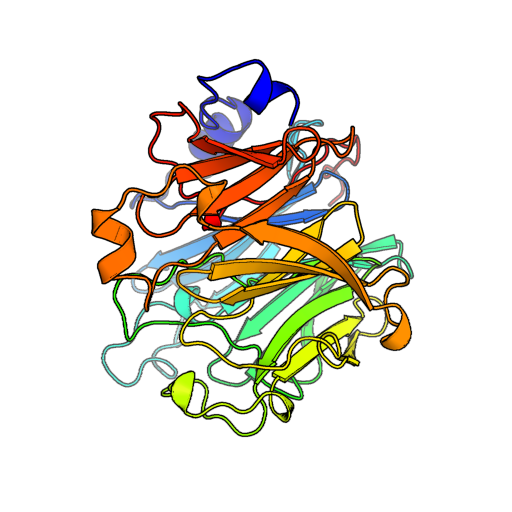 CA . VAL A 1 175 ? 19.064 -8.554 6.540 1.00 74.38 175 VAL A CA 1
ATOM 1439 C C . VAL A 1 175 ? 18.662 -7.896 7.855 1.00 74.38 175 VAL A C 1
ATOM 1441 O O . VAL A 1 175 ? 17.516 -7.985 8.299 1.00 74.38 175 VAL A O 1
ATOM 1444 N N . CYS A 1 176 ? 19.624 -7.226 8.492 1.00 66.94 176 CYS A N 1
ATOM 1445 C CA . CYS A 1 176 ? 19.365 -6.406 9.667 1.00 66.94 176 CYS A CA 1
ATOM 1446 C C . CYS A 1 176 ? 18.611 -5.136 9.243 1.00 66.94 176 CYS A C 1
ATOM 1448 O O . CYS A 1 176 ? 19.179 -4.305 8.536 1.00 66.94 176 CYS A O 1
ATOM 1450 N N . PRO A 1 177 ? 17.380 -4.904 9.725 1.00 60.09 177 PRO A N 1
ATOM 1451 C CA . PRO A 1 177 ? 16.556 -3.793 9.258 1.00 60.09 177 PRO A CA 1
ATOM 1452 C C . PRO A 1 177 ? 17.072 -2.406 9.679 1.00 60.09 177 PRO A C 1
ATOM 1454 O O . PRO A 1 177 ? 16.458 -1.419 9.301 1.00 60.09 177 PRO A O 1
ATOM 1457 N N . TYR A 1 178 ? 18.142 -2.307 10.472 1.00 59.53 178 TYR A N 1
ATOM 1458 C CA . TYR A 1 178 ? 18.650 -1.039 11.014 1.00 59.53 178 TYR A CA 1
ATOM 1459 C C . TYR A 1 178 ? 19.892 -0.499 10.303 1.00 59.53 178 TYR A C 1
ATOM 1461 O O . TYR A 1 178 ? 20.278 0.636 10.554 1.00 59.53 178 TYR A O 1
ATOM 1469 N N . ASN A 1 179 ? 20.552 -1.312 9.478 1.00 58.31 179 ASN A N 1
ATOM 1470 C CA . ASN A 1 179 ? 21.750 -0.901 8.760 1.00 58.31 179 ASN A CA 1
ATOM 1471 C C . ASN A 1 179 ? 21.977 -1.879 7.613 1.00 58.31 179 ASN A C 1
ATOM 1473 O O . ASN A 1 179 ? 22.573 -2.940 7.816 1.00 58.31 179 ASN A O 1
ATOM 1477 N N . PHE A 1 180 ? 21.434 -1.569 6.444 1.00 64.69 180 PHE A N 1
ATOM 1478 C CA . PHE A 1 180 ? 21.698 -2.376 5.272 1.00 64.69 180 PHE A CA 1
ATOM 1479 C C . PHE A 1 180 ? 21.783 -1.521 4.019 1.00 64.69 180 PHE A C 1
ATOM 1481 O O . PHE A 1 180 ? 21.156 -0.469 3.918 1.00 64.69 180 PHE A O 1
ATOM 1488 N N . ASP A 1 181 ? 22.606 -2.010 3.109 1.00 71.44 181 ASP A N 1
ATOM 1489 C CA . ASP A 1 181 ? 22.910 -1.418 1.822 1.00 71.44 181 ASP A CA 1
ATOM 1490 C C . ASP A 1 181 ? 22.260 -2.297 0.751 1.00 71.44 181 ASP A C 1
ATOM 1492 O O . ASP A 1 181 ? 22.429 -3.521 0.790 1.00 71.44 181 ASP A O 1
ATOM 1496 N N . LEU A 1 182 ? 21.482 -1.696 -0.155 1.00 75.62 182 LEU A N 1
ATOM 1497 C CA . LEU A 1 182 ? 20.828 -2.428 -1.244 1.00 75.62 182 LEU A CA 1
ATOM 1498 C C . LEU A 1 182 ? 21.858 -3.102 -2.157 1.00 75.62 182 LEU A C 1
ATOM 1500 O O . LEU A 1 182 ? 21.579 -4.189 -2.658 1.00 75.62 182 LEU A O 1
ATOM 1504 N N . ASP A 1 183 ? 23.067 -2.543 -2.264 1.00 74.94 183 ASP A N 1
ATOM 1505 C CA . ASP A 1 183 ? 24.164 -3.104 -3.061 1.00 74.94 183 ASP A CA 1
ATOM 1506 C C . ASP A 1 183 ? 24.646 -4.475 -2.540 1.00 74.94 183 ASP A C 1
ATOM 1508 O O . ASP A 1 183 ? 25.335 -5.216 -3.245 1.00 74.94 183 ASP A O 1
ATOM 1512 N N . LEU A 1 184 ? 24.295 -4.838 -1.299 1.00 80.62 184 LEU A N 1
ATOM 1513 C CA . LEU A 1 184 ? 24.626 -6.128 -0.682 1.00 80.62 184 LEU A CA 1
ATOM 1514 C C . LEU A 1 184 ? 23.473 -7.140 -0.728 1.00 80.62 184 LEU A C 1
ATOM 1516 O O . LEU A 1 184 ? 23.638 -8.262 -0.244 1.00 80.62 184 LEU A O 1
ATOM 1520 N N . VAL A 1 185 ? 22.310 -6.751 -1.257 1.00 84.69 185 VAL A N 1
ATOM 1521 C CA . VAL A 1 185 ? 21.110 -7.591 -1.303 1.00 84.69 185 VAL A CA 1
ATOM 1522 C C . VAL A 1 185 ? 21.055 -8.349 -2.623 1.00 84.69 185 VAL A C 1
ATOM 1524 O O . VAL A 1 185 ? 21.196 -7.774 -3.698 1.00 84.69 185 VAL A O 1
ATOM 1527 N N . THR A 1 186 ? 20.804 -9.654 -2.556 1.00 88.69 186 THR A N 1
ATOM 1528 C CA . THR A 1 186 ? 20.557 -10.487 -3.734 1.00 88.69 186 THR A CA 1
ATOM 1529 C C . THR A 1 186 ? 19.062 -10.649 -4.004 1.00 88.69 186 THR A C 1
ATOM 1531 O O . THR A 1 186 ? 18.216 -10.524 -3.117 1.00 88.69 186 THR A O 1
ATOM 1534 N N . ILE A 1 187 ? 18.721 -10.952 -5.255 1.00 88.88 187 ILE A N 1
ATOM 1535 C CA . ILE A 1 187 ? 17.337 -11.072 -5.745 1.00 88.88 187 ILE A CA 1
ATOM 1536 C C . ILE A 1 187 ? 16.529 -12.081 -4.923 1.00 88.88 187 ILE A C 1
ATOM 1538 O O . ILE A 1 187 ? 15.389 -11.816 -4.557 1.00 88.88 187 ILE A O 1
ATOM 1542 N N . ASP A 1 188 ? 17.137 -13.217 -4.579 1.00 90.00 188 ASP A N 1
ATOM 1543 C CA . ASP A 1 188 ? 16.516 -14.306 -3.819 1.00 90.00 188 ASP A CA 1
ATOM 1544 C C . ASP A 1 188 ? 16.209 -13.947 -2.356 1.00 90.00 188 ASP A C 1
ATOM 1546 O O . ASP A 1 188 ? 15.478 -14.669 -1.671 1.00 90.00 188 ASP A O 1
ATOM 1550 N N . GLN A 1 189 ? 16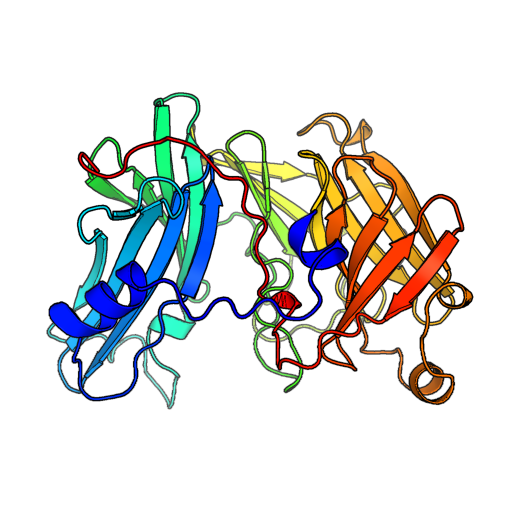.731 -12.820 -1.863 1.00 91.50 189 GLN A N 1
ATOM 1551 C CA . GLN A 1 189 ? 16.378 -12.304 -0.545 1.00 91.50 189 GLN A CA 1
ATOM 1552 C C . GLN A 1 189 ? 15.065 -11.523 -0.556 1.00 91.50 189 GLN A C 1
ATOM 1554 O O . GLN A 1 189 ? 14.446 -11.405 0.505 1.00 91.50 189 GLN A O 1
ATOM 1559 N N . PHE A 1 190 ? 14.625 -10.998 -1.701 1.00 92.12 190 PHE A N 1
ATOM 1560 C CA . PHE A 1 190 ? 13.362 -10.276 -1.783 1.00 92.12 190 PHE A CA 1
ATOM 1561 C C . PHE A 1 190 ? 12.180 -11.234 -1.650 1.00 92.12 190 PHE A C 1
ATOM 1563 O O . PHE A 1 190 ? 12.129 -12.307 -2.244 1.00 92.12 190 PHE A O 1
ATOM 1570 N N . VAL A 1 191 ? 11.201 -10.831 -0.851 1.00 94.94 191 VAL A N 1
ATOM 1571 C CA . VAL A 1 191 ? 9.953 -11.564 -0.661 1.00 94.94 191 VAL A CA 1
ATOM 1572 C C . VAL A 1 191 ? 8.817 -10.573 -0.472 1.00 94.94 191 VAL A C 1
ATOM 1574 O O . VAL A 1 191 ? 8.981 -9.535 0.167 1.00 94.94 191 VAL A O 1
ATOM 1577 N N . ILE A 1 192 ? 7.646 -10.902 -0.999 1.00 96.06 192 ILE A N 1
ATOM 1578 C CA . ILE A 1 192 ? 6.411 -10.188 -0.704 1.00 96.06 192 ILE A CA 1
ATOM 1579 C C . ILE A 1 192 ? 5.725 -10.914 0.450 1.00 96.06 192 ILE A C 1
ATOM 1581 O O . ILE A 1 192 ? 5.372 -12.085 0.335 1.00 96.06 192 ILE A O 1
ATOM 1585 N N . ILE A 1 193 ? 5.543 -10.232 1.575 1.00 96.44 193 ILE A N 1
ATOM 1586 C CA . ILE A 1 193 ? 4.770 -10.744 2.706 1.00 96.44 193 ILE A CA 1
ATOM 1587 C C . ILE A 1 193 ? 3.333 -10.277 2.553 1.00 96.44 193 ILE A C 1
ATOM 1589 O O . ILE A 1 193 ? 3.095 -9.086 2.387 1.00 96.44 193 ILE A O 1
ATOM 1593 N N . SER A 1 194 ? 2.383 -11.199 2.639 1.00 97.50 194 SER A N 1
ATOM 1594 C CA . SER A 1 194 ? 0.954 -10.917 2.528 1.00 97.50 194 SER A CA 1
ATOM 1595 C C . SER A 1 194 ? 0.257 -11.313 3.818 1.00 97.50 194 SER A C 1
ATOM 1597 O O . SER A 1 194 ? 0.350 -12.466 4.229 1.00 97.50 194 SER A O 1
ATOM 1599 N N . LEU A 1 195 ? -0.403 -10.372 4.485 1.00 97.75 195 LEU A N 1
ATOM 1600 C CA . LEU A 1 195 ? -1.266 -10.650 5.629 1.00 97.75 195 LEU A CA 1
ATOM 1601 C C . LEU A 1 195 ? -2.702 -10.778 5.139 1.00 97.75 195 LEU A C 1
ATOM 1603 O O . LEU A 1 195 ? -3.276 -9.802 4.653 1.00 97.75 195 LEU A O 1
ATOM 1607 N N . ASP A 1 196 ? -3.277 -11.960 5.316 1.00 97.50 196 ASP A N 1
ATOM 1608 C CA . ASP A 1 196 ? -4.702 -12.190 5.125 1.00 97.50 196 ASP A CA 1
ATOM 1609 C C . ASP A 1 196 ? -5.465 -11.596 6.313 1.00 97.50 196 ASP A C 1
ATOM 1611 O O . ASP A 1 196 ? -5.228 -11.971 7.465 1.00 97.50 196 ASP A O 1
ATOM 1615 N N . LEU A 1 197 ? -6.343 -10.623 6.051 1.00 96.81 197 LEU A N 1
ATOM 1616 C CA . LEU A 1 197 ? -7.089 -9.964 7.117 1.00 96.81 197 LEU A CA 1
ATOM 1617 C C . LEU A 1 197 ? -8.176 -10.864 7.697 1.00 96.81 197 LEU A C 1
ATOM 1619 O O . LEU A 1 197 ? -8.519 -10.670 8.855 1.00 96.81 197 LEU A O 1
ATOM 1623 N N . SER A 1 198 ? -8.699 -11.835 6.949 1.00 96.00 198 SER A N 1
ATOM 1624 C CA . SER A 1 198 ? -9.730 -12.766 7.413 1.00 96.00 198 SER A CA 1
ATOM 1625 C C . SER A 1 198 ? -9.173 -13.788 8.391 1.00 96.00 198 SER A C 1
ATOM 1627 O O . SER A 1 198 ? -9.728 -13.989 9.472 1.00 96.00 198 SER A O 1
ATOM 1629 N N . THR A 1 199 ? -8.055 -14.418 8.038 1.00 96.38 199 THR A N 1
ATOM 1630 C CA . THR A 1 199 ? -7.441 -15.465 8.865 1.00 96.38 199 THR A CA 1
ATOM 1631 C C . THR A 1 199 ? -6.389 -14.935 9.832 1.00 96.38 199 THR A C 1
ATOM 1633 O O . THR A 1 199 ? -6.001 -15.661 10.746 1.00 96.38 199 THR A O 1
ATOM 1636 N N . GLU A 1 200 ? -5.923 -13.695 9.647 1.00 96.75 200 GLU A N 1
ATOM 1637 C CA . GLU A 1 200 ? -4.832 -13.081 10.417 1.00 96.75 200 GLU A CA 1
ATOM 1638 C C . GLU A 1 200 ? -3.524 -13.886 10.327 1.00 96.75 200 GLU A C 1
ATOM 1640 O O . GLU A 1 200 ? -2.722 -13.935 11.262 1.00 96.75 200 GLU A O 1
ATOM 1645 N N . THR A 1 201 ? -3.300 -14.521 9.172 1.00 97.25 201 THR A N 1
ATOM 1646 C CA . THR A 1 201 ? -2.109 -15.327 8.878 1.00 97.25 201 THR A CA 1
ATOM 1647 C C . THR A 1 201 ? -1.311 -14.765 7.712 1.00 97.25 201 THR A C 1
ATOM 1649 O O . THR A 1 201 ? -1.855 -14.118 6.817 1.00 97.25 201 THR A O 1
ATOM 1652 N N . TYR A 1 202 ? -0.016 -15.074 7.688 1.00 97.88 202 TYR A N 1
ATOM 1653 C CA . TYR A 1 202 ? 0.884 -14.630 6.631 1.00 97.88 202 TYR A CA 1
ATOM 1654 C C . TYR A 1 202 ? 1.053 -15.663 5.522 1.00 97.88 202 TYR A C 1
ATOM 1656 O O . TYR A 1 202 ? 1.345 -16.828 5.790 1.00 97.88 202 TYR A O 1
ATOM 1664 N N . ASN A 1 203 ? 1.007 -15.182 4.287 1.00 96.94 203 ASN A N 1
ATOM 1665 C CA . ASN A 1 203 ? 1.531 -15.843 3.102 1.00 96.94 203 ASN A CA 1
ATOM 1666 C C . ASN A 1 203 ? 2.793 -15.120 2.618 1.00 96.94 203 ASN A C 1
ATOM 1668 O O . ASN A 1 203 ? 3.088 -13.989 3.019 1.00 96.94 203 ASN A O 1
ATOM 1672 N N . GLN A 1 204 ? 3.567 -15.796 1.776 1.00 97.00 204 GLN A N 1
ATOM 1673 C CA . GLN A 1 204 ? 4.782 -15.247 1.187 1.00 97.00 204 GLN A CA 1
ATOM 1674 C C . GLN A 1 204 ? 4.771 -15.533 -0.304 1.00 97.00 204 GLN A C 1
ATOM 1676 O O . GLN A 1 204 ? 4.497 -16.667 -0.689 1.00 97.00 204 GLN A O 1
ATOM 1681 N N . PHE A 1 205 ? 5.101 -14.521 -1.099 1.00 96.19 205 PHE A N 1
ATOM 1682 C CA . PHE A 1 205 ? 5.217 -14.633 -2.544 1.00 96.19 205 PHE A CA 1
ATOM 1683 C C . PHE A 1 205 ? 6.598 -14.195 -3.014 1.00 96.19 205 PHE A C 1
ATOM 1685 O O . PHE A 1 205 ? 7.227 -13.316 -2.415 1.00 96.19 205 PHE A O 1
ATOM 1692 N N . GLN A 1 206 ? 7.061 -14.783 -4.104 1.00 95.75 206 GLN A N 1
ATOM 1693 C CA . GLN A 1 206 ? 8.244 -14.329 -4.812 1.00 95.75 206 GLN A CA 1
ATOM 1694 C C . GLN A 1 206 ? 7.927 -13.100 -5.680 1.00 95.75 206 GLN A C 1
ATOM 1696 O O . GLN A 1 206 ? 6.820 -12.978 -6.226 1.00 95.75 206 GLN A O 1
ATOM 1701 N N . PRO A 1 207 ? 8.894 -12.179 -5.833 1.00 95.31 207 PRO A N 1
ATOM 1702 C CA . PRO A 1 207 ? 8.846 -11.170 -6.882 1.00 95.31 207 PRO A CA 1
ATOM 1703 C C . PRO A 1 207 ? 8.758 -11.800 -8.289 1.00 95.31 207 PRO A C 1
ATOM 1705 O O . PRO A 1 207 ? 9.016 -12.995 -8.459 1.00 95.31 207 PRO A O 1
ATOM 1708 N N . PRO A 1 208 ? 8.428 -11.007 -9.323 1.00 96.31 208 PRO A N 1
ATOM 1709 C CA . PRO A 1 208 ? 8.387 -11.480 -10.705 1.00 96.31 208 PRO A CA 1
ATOM 1710 C C . PRO A 1 208 ? 9.713 -12.116 -11.148 1.00 96.31 208 PRO A C 1
ATOM 1712 O O . PRO A 1 208 ? 10.778 -11.561 -10.898 1.00 96.31 208 PRO A O 1
ATOM 1715 N N . HIS A 1 209 ? 9.665 -13.215 -11.910 1.00 89.88 209 HIS A N 1
ATOM 1716 C CA . HIS A 1 209 ? 10.874 -13.891 -12.417 1.00 89.88 209 HIS A CA 1
ATOM 1717 C C . HIS A 1 209 ? 11.778 -13.020 -13.306 1.00 89.88 209 HIS A C 1
ATOM 1719 O O . HIS A 1 209 ? 12.952 -13.336 -13.466 1.00 89.88 209 HIS A O 1
ATOM 1725 N N . GLY A 1 210 ? 11.238 -11.957 -13.911 1.00 86.44 210 GLY A N 1
ATOM 1726 C CA . GLY A 1 210 ? 12.014 -11.003 -14.708 1.00 86.44 210 GLY A CA 1
ATOM 1727 C C . GLY A 1 210 ? 12.696 -9.902 -13.891 1.00 86.44 210 GLY A C 1
ATOM 1728 O O . GLY A 1 210 ? 13.261 -8.991 -14.484 1.00 86.44 210 GLY A O 1
ATOM 1729 N N . PHE A 1 211 ? 12.622 -9.952 -12.559 1.00 90.62 211 PHE A N 1
ATOM 1730 C CA . PHE A 1 211 ? 13.469 -9.159 -11.674 1.00 90.62 211 PHE A CA 1
ATOM 1731 C C . PHE A 1 211 ? 14.824 -9.868 -11.540 1.00 90.62 211 PHE A C 1
ATOM 1733 O O . PHE A 1 211 ? 15.000 -10.737 -10.691 1.00 90.62 211 PHE A O 1
ATOM 1740 N N . ASP A 1 212 ? 15.748 -9.553 -12.447 1.00 87.06 212 ASP A N 1
ATOM 1741 C CA . ASP A 1 212 ? 17.023 -10.255 -12.647 1.00 87.06 212 ASP A CA 1
ATOM 1742 C C . ASP A 1 212 ? 18.267 -9.442 -12.240 1.00 87.06 212 ASP A C 1
ATOM 1744 O O . ASP A 1 212 ? 19.387 -9.952 -12.305 1.00 87.06 212 ASP A O 1
ATOM 1748 N N . GLU A 1 213 ? 18.075 -8.216 -11.748 1.00 87.19 213 GLU A N 1
ATOM 1749 C CA . GLU A 1 213 ? 19.134 -7.322 -11.276 1.00 87.19 213 GLU A CA 1
ATOM 1750 C C . GLU A 1 213 ? 18.637 -6.468 -10.099 1.00 87.19 213 GLU A C 1
ATOM 1752 O O . GLU A 1 213 ? 17.551 -5.885 -10.157 1.00 87.19 213 GLU A O 1
ATOM 1757 N N . VAL A 1 214 ? 19.443 -6.372 -9.035 1.00 84.88 214 VAL A N 1
ATOM 1758 C CA . VAL A 1 214 ? 19.225 -5.426 -7.928 1.00 84.88 214 VAL A CA 1
ATOM 1759 C C . VAL A 1 214 ? 20.039 -4.173 -8.220 1.00 84.88 214 VAL A C 1
ATOM 1761 O O . VAL A 1 214 ? 21.258 -4.248 -8.360 1.00 84.88 214 VAL A O 1
ATOM 1764 N N . THR A 1 215 ? 19.364 -3.031 -8.326 1.00 82.69 215 THR A N 1
ATOM 1765 C CA . THR A 1 215 ? 20.001 -1.723 -8.512 1.00 82.69 215 THR A CA 1
ATOM 1766 C C . THR A 1 215 ? 20.044 -0.962 -7.186 1.00 82.69 215 THR A C 1
ATOM 1768 O O . THR A 1 215 ? 19.440 -1.378 -6.195 1.00 82.69 215 THR A O 1
ATOM 1771 N N . SER A 1 216 ? 20.725 0.187 -7.160 1.00 76.44 216 SER A N 1
ATOM 1772 C CA . SER A 1 216 ? 20.755 1.066 -5.981 1.00 76.44 216 SER A CA 1
ATOM 1773 C C . SER A 1 216 ? 19.399 1.730 -5.679 1.00 76.44 216 SER A C 1
ATOM 1775 O O . SER A 1 216 ? 19.254 2.401 -4.657 1.00 76.44 216 SER A O 1
ATOM 1777 N N . VAL A 1 217 ? 18.398 1.552 -6.554 1.00 79.19 217 VAL A N 1
ATOM 1778 C CA . VAL A 1 217 ? 17.036 2.068 -6.389 1.00 79.19 217 VAL A CA 1
ATOM 1779 C C . VAL A 1 217 ? 16.139 0.971 -5.822 1.00 79.19 217 VAL A C 1
ATOM 1781 O O . VAL A 1 217 ? 16.024 -0.120 -6.377 1.00 79.19 217 VAL A O 1
ATOM 1784 N N . GLU A 1 218 ? 15.462 1.279 -4.716 1.00 80.88 218 GLU A N 1
ATOM 1785 C CA . GLU A 1 218 ? 14.542 0.349 -4.065 1.00 80.88 218 GLU A CA 1
ATOM 1786 C C . GLU A 1 218 ? 13.380 -0.035 -5.006 1.00 80.88 218 GLU A C 1
ATOM 1788 O O . GLU A 1 218 ? 12.679 0.849 -5.514 1.00 80.88 218 GLU A O 1
ATOM 1793 N N . PRO A 1 219 ? 13.121 -1.338 -5.224 1.00 89.31 219 PRO A N 1
ATOM 1794 C CA . PRO A 1 219 ? 11.930 -1.768 -5.936 1.00 89.31 219 PRO A CA 1
ATOM 1795 C C . PRO A 1 219 ? 10.677 -1.480 -5.111 1.00 89.31 219 PRO A C 1
ATOM 1797 O O . PRO A 1 219 ? 10.682 -1.506 -3.881 1.00 89.31 219 PRO A O 1
ATOM 1800 N N . THR A 1 220 ? 9.568 -1.228 -5.791 1.00 89.94 220 THR A N 1
ATOM 1801 C CA . THR A 1 220 ? 8.339 -0.748 -5.171 1.00 89.94 220 THR A CA 1
ATOM 1802 C C . THR A 1 220 ? 7.161 -1.687 -5.390 1.00 89.94 220 THR A C 1
ATOM 1804 O O . THR A 1 220 ? 7.043 -2.339 -6.426 1.00 89.94 220 THR A O 1
ATOM 1807 N N . LEU A 1 221 ? 6.275 -1.755 -4.399 1.00 93.12 221 LEU A N 1
ATOM 1808 C CA . LEU A 1 221 ? 5.057 -2.554 -4.396 1.00 93.12 221 LEU A CA 1
ATOM 1809 C C . LEU A 1 221 ? 3.847 -1.630 -4.227 1.00 93.12 221 LEU A C 1
ATOM 1811 O O . LEU A 1 221 ? 3.761 -0.864 -3.268 1.00 93.12 221 LEU A O 1
ATOM 1815 N N . THR A 1 222 ? 2.908 -1.687 -5.167 1.00 92.88 222 THR A N 1
ATOM 1816 C CA . THR A 1 222 ? 1.736 -0.797 -5.212 1.00 92.88 222 THR A CA 1
ATOM 1817 C C . THR A 1 222 ? 0.541 -1.498 -5.858 1.00 92.88 222 THR A C 1
ATOM 1819 O O . THR A 1 222 ? 0.652 -2.637 -6.310 1.00 92.88 222 THR A O 1
ATOM 1822 N N . ILE A 1 223 ? -0.607 -0.823 -5.913 1.00 93.19 223 ILE A N 1
ATOM 1823 C CA . ILE A 1 223 ? -1.819 -1.312 -6.579 1.00 93.19 223 ILE A CA 1
ATOM 1824 C C . ILE A 1 223 ? -2.122 -0.448 -7.798 1.00 93.19 223 ILE A C 1
ATOM 1826 O O . ILE A 1 223 ? -2.310 0.763 -7.676 1.00 93.19 223 ILE A O 1
ATOM 1830 N N . LEU A 1 224 ? -2.234 -1.077 -8.969 1.00 93.00 224 LEU A N 1
ATOM 1831 C CA . LEU A 1 224 ? -2.734 -0.438 -10.188 1.00 93.00 224 LEU A CA 1
ATOM 1832 C C . LEU A 1 224 ? -3.863 -1.285 -10.773 1.00 93.00 224 LEU A C 1
ATOM 1834 O O . LEU A 1 224 ? -3.675 -2.477 -11.013 1.00 93.00 224 LEU A O 1
ATOM 1838 N N . MET A 1 225 ? -5.015 -0.656 -11.042 1.00 87.94 225 MET A N 1
ATOM 1839 C CA . MET A 1 225 ? -6.209 -1.331 -11.579 1.00 87.94 225 MET A CA 1
ATOM 1840 C C . MET A 1 225 ? -6.561 -2.599 -10.785 1.00 87.94 225 MET A C 1
ATOM 1842 O O . MET A 1 225 ? -6.630 -3.691 -11.346 1.00 87.94 225 MET A O 1
ATOM 1846 N N . ASP A 1 226 ? -6.679 -2.453 -9.463 1.00 89.44 226 ASP A N 1
ATOM 1847 C CA . ASP A 1 226 ? -7.022 -3.528 -8.518 1.00 89.44 226 ASP A CA 1
ATOM 1848 C C . ASP A 1 226 ? -6.079 -4.744 -8.532 1.00 89.44 226 ASP A C 1
ATOM 1850 O O . ASP A 1 226 ? -6.404 -5.801 -8.000 1.00 89.44 226 ASP A O 1
ATOM 1854 N N . SER A 1 227 ? -4.889 -4.602 -9.118 1.00 94.31 227 SER A N 1
ATOM 1855 C CA . SER A 1 227 ? -3.887 -5.663 -9.192 1.00 94.31 227 SER A CA 1
ATOM 1856 C C . SER A 1 227 ? -2.625 -5.262 -8.442 1.00 94.31 227 SER A C 1
ATOM 1858 O O . SER A 1 227 ? -2.201 -4.103 -8.496 1.00 94.31 227 SER A O 1
ATOM 1860 N N . LEU A 1 228 ? -1.999 -6.238 -7.783 1.00 96.88 228 LEU A N 1
ATOM 1861 C CA . LEU A 1 228 ? -0.695 -6.052 -7.162 1.00 96.88 228 LEU A CA 1
ATOM 1862 C C . LEU A 1 228 ? 0.360 -5.834 -8.250 1.00 96.88 228 LEU A C 1
ATOM 1864 O O . LEU A 1 228 ? 0.501 -6.648 -9.167 1.00 96.88 228 LEU A O 1
ATOM 1868 N N . CYS A 1 229 ? 1.101 -4.740 -8.129 1.00 96.94 229 CYS A N 1
ATOM 1869 C CA . CYS A 1 229 ? 2.155 -4.368 -9.052 1.00 96.94 229 CYS A CA 1
ATOM 1870 C C . CYS A 1 229 ? 3.490 -4.265 -8.329 1.00 96.94 229 CYS A C 1
ATOM 1872 O O . CYS A 1 229 ? 3.589 -3.642 -7.273 1.00 96.94 229 CYS A O 1
ATOM 1874 N N . PHE A 1 230 ? 4.512 -4.849 -8.944 1.00 96.31 230 PHE A N 1
ATOM 1875 C CA . PHE A 1 230 ? 5.901 -4.743 -8.527 1.00 96.31 230 PHE A CA 1
ATOM 1876 C C . PHE A 1 230 ? 6.649 -3.933 -9.577 1.00 96.31 230 PHE A C 1
ATOM 1878 O O . PHE A 1 230 ? 6.567 -4.244 -10.766 1.00 96.31 230 PHE A O 1
ATOM 1885 N N . SER A 1 231 ? 7.382 -2.911 -9.166 1.00 94.25 231 SER A N 1
ATOM 1886 C CA . SER A 1 231 ? 8.174 -2.095 -10.076 1.00 94.25 231 SER A CA 1
ATOM 1887 C C . SER A 1 231 ? 9.609 -1.945 -9.624 1.00 94.25 231 SER A C 1
ATOM 1889 O O . SER A 1 231 ? 9.899 -1.929 -8.436 1.00 94.25 231 SER A O 1
ATOM 1891 N N . HIS A 1 232 ? 10.512 -1.829 -10.586 1.00 90.69 232 HIS A N 1
ATOM 1892 C CA . HIS A 1 232 ? 11.933 -1.645 -10.338 1.00 90.69 232 HIS A CA 1
ATOM 1893 C C . HIS A 1 232 ? 12.523 -0.762 -11.429 1.00 90.69 232 HIS A C 1
ATOM 1895 O O . HIS A 1 232 ? 12.047 -0.763 -12.572 1.00 90.69 232 HIS A O 1
ATOM 1901 N N . ASP A 1 233 ? 13.526 0.022 -11.051 1.00 87.62 233 ASP A N 1
ATOM 1902 C CA . ASP A 1 233 ? 14.181 0.955 -11.953 1.00 87.62 233 ASP A CA 1
ATOM 1903 C C . ASP A 1 233 ? 15.584 0.480 -12.315 1.00 87.62 233 ASP A C 1
ATOM 1905 O O . ASP A 1 233 ? 16.327 -0.021 -11.469 1.00 87.62 233 ASP A O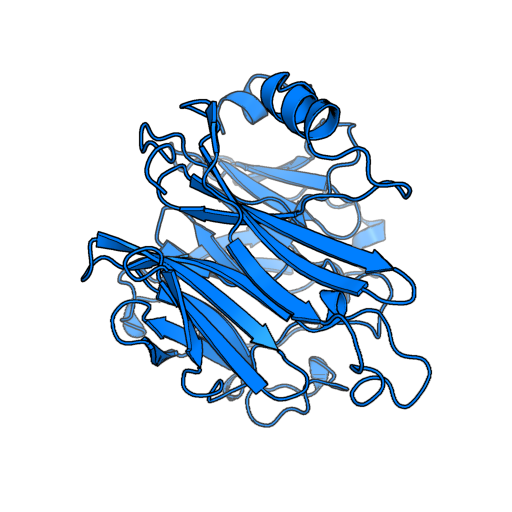 1
ATOM 1909 N N . PHE A 1 234 ? 15.939 0.681 -13.581 1.00 85.62 234 PHE A N 1
ATOM 1910 C CA . PHE A 1 234 ? 17.291 0.529 -14.094 1.00 85.62 234 PHE A CA 1
ATOM 1911 C C . PHE A 1 234 ? 17.827 1.919 -14.445 1.00 85.62 234 PHE A C 1
ATOM 1913 O O . PHE A 1 234 ? 17.594 2.392 -15.572 1.00 85.62 234 PHE A O 1
ATOM 1920 N N . PRO A 1 235 ? 18.530 2.578 -13.501 1.00 78.81 235 PRO A N 1
ATOM 1921 C CA . PRO A 1 235 ? 19.062 3.925 -13.659 1.00 78.81 235 PRO A CA 1
ATOM 1922 C C . PRO A 1 235 ? 19.676 4.188 -15.038 1.00 78.81 235 PRO A C 1
ATOM 1924 O O . PRO A 1 235 ? 20.514 3.432 -15.529 1.00 78.81 235 PRO A O 1
ATOM 1927 N N . GLY A 1 236 ? 19.228 5.260 -15.693 1.00 79.44 236 GLY A N 1
ATOM 1928 C CA . GLY A 1 236 ? 19.716 5.693 -17.005 1.00 79.44 236 GLY A CA 1
ATOM 1929 C C . GLY A 1 236 ? 19.168 4.912 -18.199 1.00 79.44 236 GLY A C 1
ATOM 1930 O O . GLY A 1 236 ? 19.524 5.225 -19.337 1.00 79.44 236 GLY A O 1
ATOM 1931 N N . THR A 1 237 ? 18.303 3.917 -17.985 1.00 87.00 237 THR A N 1
ATOM 1932 C CA . THR A 1 237 ? 17.784 3.083 -19.074 1.00 87.00 237 THR A CA 1
ATOM 1933 C C . THR A 1 237 ? 16.257 3.045 -19.102 1.00 87.00 237 THR A C 1
ATOM 1935 O O . THR A 1 237 ? 15.642 3.577 -20.035 1.00 87.00 237 THR A O 1
ATOM 1938 N N . HIS A 1 238 ? 15.625 2.401 -18.123 1.00 90.69 238 HIS A N 1
ATOM 1939 C CA . HIS A 1 238 ? 14.196 2.138 -18.133 1.00 90.69 238 HIS A CA 1
ATOM 1940 C C . HIS A 1 238 ? 13.660 1.737 -16.761 1.00 90.69 238 HIS A C 1
ATOM 1942 O O . HIS A 1 238 ? 14.355 1.140 -15.951 1.00 90.69 238 HIS A O 1
ATOM 1948 N N . PHE A 1 239 ? 12.371 1.982 -16.583 1.00 92.38 239 PHE A N 1
ATOM 1949 C CA . PHE A 1 239 ? 11.573 1.582 -15.441 1.00 92.38 239 PHE A CA 1
ATOM 1950 C C . PHE A 1 239 ? 10.592 0.486 -15.867 1.00 92.38 239 PHE A C 1
ATOM 1952 O O . PHE A 1 239 ? 9.910 0.628 -16.891 1.00 92.38 239 PHE A O 1
ATOM 1959 N N . ILE A 1 240 ? 10.514 -0.612 -15.114 1.00 95.38 240 ILE A N 1
ATOM 1960 C CA . ILE A 1 240 ? 9.604 -1.727 -15.406 1.00 95.38 240 ILE A CA 1
ATOM 1961 C C . ILE A 1 240 ? 8.537 -1.827 -14.324 1.00 95.38 240 ILE A C 1
ATOM 1963 O O . ILE A 1 240 ? 8.828 -1.744 -13.134 1.00 95.38 240 ILE A O 1
ATOM 1967 N N . ILE A 1 241 ? 7.298 -2.068 -14.754 1.00 97.06 241 ILE A N 1
ATOM 1968 C CA . ILE A 1 241 ? 6.178 -2.422 -13.885 1.00 97.06 241 ILE A CA 1
ATOM 1969 C C . ILE A 1 241 ? 5.677 -3.805 -14.288 1.00 97.06 241 ILE A C 1
ATOM 1971 O O . ILE A 1 241 ? 5.303 -4.033 -15.439 1.00 97.06 241 ILE A O 1
ATOM 1975 N N . TRP A 1 242 ? 5.628 -4.710 -13.324 1.00 97.94 242 TRP A N 1
ATOM 1976 C CA . TRP A 1 242 ? 5.013 -6.026 -13.401 1.00 97.94 242 TRP A CA 1
ATOM 1977 C C . TRP A 1 242 ? 3.654 -6.000 -12.715 1.00 97.94 242 TRP A C 1
ATOM 1979 O O . TRP A 1 242 ? 3.472 -5.286 -11.732 1.00 97.94 242 TRP A O 1
ATOM 1989 N N . GLN A 1 243 ? 2.713 -6.799 -13.207 1.00 97.06 243 GLN A N 1
ATOM 1990 C CA . GLN A 1 243 ? 1.381 -6.958 -12.629 1.00 97.06 243 GLN A CA 1
ATOM 1991 C C . GLN A 1 243 ? 1.085 -8.440 -12.401 1.00 97.06 243 GLN A C 1
ATOM 1993 O O . GLN A 1 243 ? 1.248 -9.253 -13.316 1.00 97.06 243 GLN A O 1
ATOM 1998 N N . MET A 1 244 ? 0.623 -8.773 -11.198 1.00 97.75 244 MET A N 1
ATOM 1999 C CA . MET A 1 244 ? 0.117 -10.098 -10.852 1.00 97.75 244 MET A CA 1
ATOM 2000 C C . MET A 1 244 ? -1.329 -10.184 -11.344 1.00 97.75 244 MET A C 1
ATOM 2002 O O . MET A 1 244 ? -2.214 -9.538 -10.783 1.00 97.75 244 MET A O 1
ATOM 2006 N N . LYS A 1 245 ? -1.560 -10.910 -12.445 1.00 96.19 245 LYS A N 1
ATOM 2007 C CA . LYS A 1 245 ? -2.882 -10.976 -13.096 1.00 96.19 245 LYS A CA 1
ATOM 2008 C C . LYS A 1 245 ? -3.917 -11.714 -12.258 1.00 96.19 245 LYS A C 1
ATOM 2010 O O . LYS A 1 245 ? -5.095 -11.376 -12.316 1.00 96.19 245 LYS A O 1
ATOM 2015 N N . GLU A 1 246 ? -3.473 -12.704 -11.500 1.00 96.69 246 GLU A N 1
ATOM 2016 C CA . GLU A 1 246 ? -4.289 -13.457 -10.564 1.00 96.69 246 GLU A CA 1
ATOM 2017 C C . GLU A 1 246 ? -3.619 -13.385 -9.195 1.00 96.69 246 GLU A C 1
ATOM 2019 O O . GLU A 1 246 ? -2.545 -13.946 -8.975 1.00 96.69 246 GLU A O 1
ATOM 2024 N N . PHE A 1 247 ? -4.226 -12.625 -8.283 1.00 96.06 247 PHE A N 1
ATOM 2025 C CA . PHE A 1 247 ? -3.640 -12.387 -6.970 1.00 96.06 247 PHE A CA 1
ATOM 2026 C C . PHE A 1 247 ? -3.399 -13.707 -6.219 1.00 96.06 247 PHE A C 1
ATOM 2028 O O . PHE A 1 247 ? -4.307 -14.523 -6.081 1.00 96.06 247 PHE A O 1
ATOM 2035 N N . GLY A 1 248 ? -2.177 -13.896 -5.718 1.00 95.06 248 GLY A N 1
ATOM 2036 C CA . GLY A 1 248 ? -1.737 -15.107 -5.024 1.00 95.06 248 GLY A CA 1
ATOM 2037 C C . GLY A 1 248 ? -1.159 -16.206 -5.924 1.00 95.06 248 GLY A C 1
ATOM 2038 O O . GLY A 1 248 ? -0.636 -17.184 -5.397 1.00 95.06 248 GLY A O 1
ATOM 2039 N N . VAL A 1 249 ? -1.204 -16.048 -7.253 1.00 96.50 249 VAL A N 1
ATOM 2040 C CA . VAL A 1 249 ? -0.598 -16.982 -8.218 1.00 96.50 249 VAL A CA 1
ATOM 2041 C C . VAL A 1 249 ? 0.684 -16.365 -8.771 1.00 96.50 249 VAL A C 1
ATOM 2043 O O . VAL A 1 249 ? 0.633 -15.449 -9.594 1.00 96.50 249 VAL A O 1
ATOM 2046 N N . GLU A 1 250 ? 1.842 -16.847 -8.319 1.00 95.56 250 GLU A N 1
ATOM 2047 C CA . GLU A 1 250 ? 3.161 -16.299 -8.681 1.00 95.56 250 GLU A CA 1
ATOM 2048 C C . GLU A 1 250 ? 3.430 -16.384 -10.191 1.00 95.56 250 GLU A C 1
ATOM 2050 O O . GLU A 1 250 ? 3.957 -15.454 -10.797 1.00 95.56 250 GLU A O 1
ATOM 2055 N N . GLU A 1 251 ? 2.978 -17.449 -10.847 1.00 96.19 251 GLU A N 1
ATOM 2056 C CA . GLU A 1 251 ? 3.137 -17.641 -12.290 1.00 96.19 251 GLU A CA 1
ATOM 2057 C C . GLU A 1 251 ? 2.304 -16.650 -13.121 1.00 96.19 251 GLU A C 1
ATOM 2059 O O . GLU A 1 251 ? 2.497 -16.537 -14.332 1.00 96.19 251 GLU A O 1
ATOM 2064 N N . SER A 1 252 ? 1.379 -15.918 -12.489 1.00 97.00 252 SER A N 1
ATOM 2065 C CA . SER A 1 252 ? 0.535 -14.914 -13.144 1.00 97.00 252 SER A CA 1
ATOM 2066 C C . SER A 1 252 ? 1.205 -13.542 -13.282 1.00 97.00 252 SER A C 1
ATOM 2068 O O . SER A 1 252 ? 0.608 -12.617 -13.850 1.00 97.00 252 SER A O 1
ATOM 2070 N N . TRP A 1 253 ? 2.431 -13.380 -12.771 1.00 98.06 253 TRP A N 1
ATOM 2071 C CA . TRP A 1 253 ? 3.222 -12.176 -12.995 1.00 98.06 253 TRP A CA 1
ATOM 2072 C C . TRP A 1 253 ? 3.462 -11.965 -14.491 1.00 98.06 253 TRP A C 1
ATOM 2074 O O . TRP A 1 253 ? 4.027 -12.801 -15.192 1.00 98.06 253 TRP A O 1
ATOM 2084 N N . THR A 1 254 ? 3.065 -10.797 -14.985 1.00 97.19 254 THR A N 1
ATOM 2085 C CA . THR A 1 254 ? 3.294 -10.385 -16.372 1.00 97.19 254 THR A CA 1
ATOM 2086 C C . THR A 1 254 ? 3.896 -8.993 -16.400 1.00 97.19 254 THR A C 1
ATOM 2088 O O . THR A 1 254 ? 3.537 -8.138 -15.588 1.00 97.19 254 THR A O 1
ATOM 2091 N N . GLN A 1 255 ? 4.823 -8.750 -17.327 1.00 97.25 255 GLN A N 1
ATOM 2092 C CA . GLN A 1 255 ? 5.358 -7.408 -17.518 1.00 97.25 255 GLN A CA 1
ATOM 2093 C C . GLN A 1 255 ? 4.225 -6.524 -18.044 1.00 97.25 255 GLN A C 1
ATOM 2095 O O . GLN A 1 255 ? 3.706 -6.757 -19.135 1.00 97.25 255 GLN A O 1
ATOM 2100 N N . PHE A 1 256 ? 3.827 -5.530 -17.258 1.00 95.75 256 PHE A N 1
ATOM 2101 C CA . PHE A 1 256 ? 2.734 -4.633 -17.599 1.00 95.75 256 PHE A CA 1
ATOM 2102 C C . PHE A 1 256 ? 3.232 -3.465 -18.447 1.00 95.75 256 PHE A C 1
ATOM 2104 O O . PHE A 1 256 ? 2.683 -3.207 -19.516 1.00 95.75 256 PHE A O 1
ATOM 2111 N N . LEU A 1 257 ? 4.295 -2.787 -18.005 1.00 95.44 257 LEU A N 1
ATOM 2112 C CA . LEU A 1 257 ? 4.868 -1.633 -18.697 1.00 95.44 257 LEU A CA 1
ATOM 2113 C C . LEU A 1 257 ? 6.392 -1.647 -18.641 1.00 95.44 257 LEU A C 1
ATOM 2115 O O . LEU A 1 257 ? 6.990 -2.080 -17.659 1.00 95.44 257 LEU A O 1
ATOM 2119 N N . LYS A 1 258 ? 7.002 -1.112 -19.700 1.00 95.25 258 LYS A N 1
ATOM 2120 C CA . LYS A 1 258 ? 8.424 -0.776 -19.770 1.00 95.25 258 LYS A CA 1
ATOM 2121 C C . LYS A 1 258 ? 8.546 0.656 -20.275 1.00 95.25 258 LYS A C 1
ATOM 2123 O O . LYS A 1 258 ? 8.245 0.930 -21.433 1.00 95.25 258 LYS A O 1
ATOM 2128 N N . ILE A 1 259 ? 8.961 1.556 -19.394 1.00 94.25 259 ILE A N 1
ATOM 2129 C CA . ILE A 1 259 ? 9.042 2.994 -19.639 1.00 94.25 259 ILE A CA 1
ATOM 2130 C C . ILE A 1 259 ? 10.513 3.356 -19.793 1.00 94.25 259 ILE A C 1
ATOM 2132 O O . ILE A 1 259 ? 11.287 3.198 -18.857 1.00 94.25 259 ILE A O 1
ATOM 2136 N N . THR A 1 260 ? 10.929 3.829 -20.964 1.00 92.50 260 THR A N 1
ATOM 2137 C CA . THR A 1 260 ? 12.314 4.284 -21.148 1.00 92.50 260 THR A CA 1
ATOM 2138 C C . THR A 1 260 ? 12.504 5.650 -20.507 1.00 92.50 260 THR A C 1
ATOM 2140 O O . THR A 1 260 ? 11.634 6.515 -20.619 1.00 92.50 260 THR A O 1
ATOM 2143 N N . HIS A 1 261 ? 13.652 5.901 -19.880 1.00 88.69 261 HIS A N 1
ATOM 2144 C CA . HIS A 1 261 ? 13.914 7.212 -19.271 1.00 88.69 261 HIS A CA 1
ATOM 2145 C C . HIS A 1 261 ? 13.905 8.348 -20.306 1.00 88.69 261 HIS A C 1
ATOM 2147 O O . HIS A 1 261 ? 13.451 9.443 -20.000 1.00 88.69 261 HIS A O 1
ATOM 2153 N N . GLN A 1 262 ? 14.265 8.074 -21.568 1.00 87.88 262 GLN A N 1
ATOM 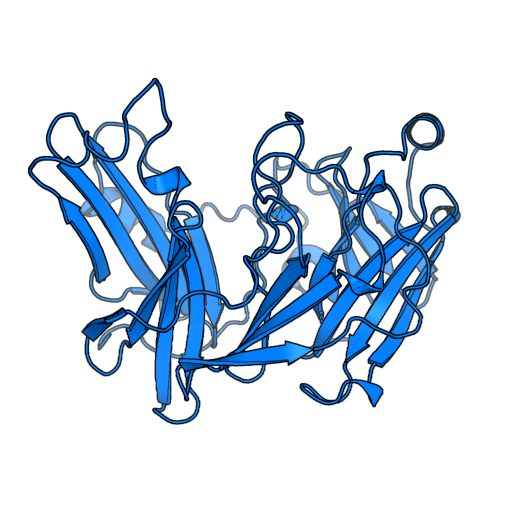2154 C CA . GLN A 1 262 ? 14.177 9.058 -22.663 1.00 87.88 262 GLN A CA 1
ATOM 2155 C C . GLN A 1 262 ? 12.741 9.501 -22.982 1.00 87.88 262 GLN A C 1
ATOM 2157 O O . GLN A 1 262 ? 12.536 10.544 -23.600 1.00 87.88 262 GLN A O 1
ATOM 2162 N N . SER A 1 263 ? 11.742 8.694 -22.615 1.00 90.38 263 SER A N 1
ATOM 2163 C CA . SER A 1 263 ? 10.331 9.044 -22.794 1.00 90.38 263 SER A CA 1
ATOM 2164 C C . SER A 1 263 ? 9.792 9.957 -21.691 1.00 90.38 263 SER A C 1
ATOM 2166 O O . SER A 1 263 ? 8.668 10.451 -21.801 1.00 90.38 263 SER A O 1
ATOM 2168 N N . LEU A 1 264 ? 10.577 10.182 -20.636 1.00 89.56 264 LEU A N 1
ATOM 2169 C CA . LEU A 1 264 ? 10.223 10.986 -19.476 1.00 89.56 264 LEU A CA 1
ATOM 2170 C C . LEU A 1 264 ? 10.897 12.367 -19.554 1.00 89.56 264 LEU A C 1
ATOM 2172 O O . LEU A 1 264 ? 11.978 12.501 -20.126 1.00 89.56 264 LEU A O 1
ATOM 2176 N N . PRO A 1 265 ? 10.287 13.416 -18.977 1.00 84.94 265 PRO A N 1
ATOM 2177 C CA . PRO A 1 265 ? 10.823 14.775 -18.998 1.00 84.94 265 PRO A CA 1
ATOM 2178 C C . PRO A 1 265 ? 11.909 14.971 -17.921 1.00 84.94 265 PRO A C 1
ATOM 2180 O O . PRO A 1 265 ? 11.813 15.883 -17.103 1.00 84.94 265 PRO A O 1
ATOM 2183 N N . ILE A 1 266 ? 12.915 14.094 -17.899 1.00 76.38 266 ILE A N 1
ATOM 2184 C CA . ILE A 1 266 ? 14.041 14.126 -16.954 1.00 76.38 266 ILE A CA 1
ATOM 2185 C C . ILE A 1 266 ? 15.128 15.047 -17.531 1.00 76.38 266 ILE A C 1
ATOM 2187 O O . ILE A 1 266 ? 15.409 15.007 -18.729 1.00 76.38 266 ILE A O 1
ATOM 2191 N N . ILE A 1 267 ? 15.726 15.910 -16.707 1.00 64.25 267 ILE A N 1
ATOM 2192 C CA . ILE A 1 267 ? 16.764 16.860 -17.147 1.00 64.25 267 ILE A CA 1
ATOM 2193 C C . ILE A 1 267 ? 18.098 16.110 -17.329 1.00 64.25 267 ILE A C 1
ATOM 2195 O O . ILE A 1 267 ? 18.469 15.313 -16.480 1.00 64.25 267 ILE A O 1
ATOM 2199 N N . GLU A 1 268 ? 18.874 16.382 -18.384 1.00 56.84 268 GLU A N 1
ATOM 2200 C CA . GLU A 1 268 ? 20.164 15.697 -18.626 1.00 56.84 268 GLU A CA 1
ATOM 2201 C C . GLU A 1 268 ? 21.156 15.798 -17.446 1.00 56.84 268 GLU A C 1
ATOM 2203 O O . GLU A 1 268 ? 21.874 14.844 -17.176 1.00 56.84 268 GLU A O 1
ATOM 2208 N N . SER A 1 269 ? 21.163 16.896 -16.679 1.00 53.53 269 SER A N 1
ATOM 2209 C CA . SER A 1 269 ? 22.030 17.048 -15.493 1.00 53.53 269 SER A CA 1
ATOM 2210 C C . SER A 1 269 ? 21.657 16.133 -14.321 1.00 53.53 269 SER A C 1
ATOM 2212 O O . SER A 1 269 ? 22.491 15.856 -13.466 1.00 53.53 269 SER A O 1
ATOM 2214 N N . VAL A 1 270 ? 20.406 15.667 -14.275 1.00 56.16 270 VAL A N 1
ATOM 2215 C CA . VAL A 1 270 ? 19.942 14.637 -13.333 1.00 56.16 270 VAL A CA 1
ATOM 2216 C C . VAL A 1 270 ? 20.505 13.272 -13.719 1.00 56.16 270 VAL A C 1
ATOM 2218 O O . VAL A 1 270 ? 20.783 12.437 -12.857 1.00 56.16 270 VAL A O 1
ATOM 2221 N N . MET A 1 271 ? 20.730 13.047 -15.019 1.00 53.81 271 MET A N 1
ATOM 2222 C CA . MET A 1 271 ? 21.198 11.758 -15.520 1.00 53.81 271 MET A CA 1
ATOM 2223 C C . MET A 1 271 ? 22.611 11.387 -15.040 1.00 53.81 271 MET A C 1
ATOM 2225 O O . MET A 1 271 ? 23.010 10.229 -15.130 1.00 53.81 271 MET A O 1
ATOM 2229 N N . GLU A 1 272 ? 23.361 12.345 -14.496 1.00 51.53 272 GLU A N 1
ATOM 2230 C CA . GLU A 1 272 ? 24.684 12.120 -13.908 1.00 51.53 272 GLU A CA 1
ATOM 2231 C C . GLU A 1 272 ? 24.616 11.662 -12.430 1.00 51.53 272 GLU A C 1
ATOM 2233 O O . GLU A 1 272 ? 25.588 11.097 -11.932 1.00 51.53 272 GLU A O 1
ATOM 2238 N N . ASN A 1 273 ? 23.466 11.823 -11.747 1.00 52.31 273 ASN A N 1
ATOM 2239 C CA . ASN A 1 273 ? 23.247 11.504 -10.322 1.00 52.31 273 ASN A CA 1
ATOM 2240 C C . ASN A 1 273 ? 22.120 10.466 -10.065 1.00 52.31 273 ASN A C 1
ATOM 2242 O O . ASN A 1 273 ? 21.650 10.344 -8.935 1.00 52.31 273 ASN A O 1
ATOM 2246 N N . ILE A 1 274 ? 21.700 9.686 -11.076 1.00 51.94 274 ILE A N 1
ATOM 2247 C CA . ILE A 1 274 ? 20.541 8.746 -11.027 1.00 51.94 274 ILE A CA 1
ATOM 2248 C C . ILE A 1 274 ? 20.683 7.637 -9.967 1.00 51.94 274 ILE A C 1
ATOM 2250 O O . ILE A 1 274 ? 19.734 6.915 -9.689 1.00 51.94 274 ILE A O 1
ATOM 2254 N N . TYR A 1 275 ? 21.841 7.492 -9.323 1.00 51.25 275 TYR A N 1
ATOM 2255 C CA . TYR A 1 275 ? 22.069 6.455 -8.312 1.00 51.25 275 TYR A CA 1
ATOM 2256 C C . TYR A 1 275 ? 21.108 6.514 -7.106 1.00 51.25 275 TYR A C 1
ATOM 2258 O O . TYR A 1 275 ? 21.111 5.578 -6.310 1.00 51.25 275 TYR A O 1
ATOM 2266 N N . ALA A 1 276 ? 20.278 7.559 -6.979 1.00 53.34 276 ALA A N 1
ATOM 2267 C CA . ALA A 1 276 ? 19.309 7.712 -5.896 1.00 53.34 276 ALA A CA 1
ATOM 2268 C C . ALA A 1 276 ? 17.879 8.119 -6.319 1.00 53.34 276 ALA A C 1
ATOM 2270 O O . ALA A 1 276 ? 17.063 8.346 -5.434 1.00 53.34 276 ALA A O 1
ATOM 2271 N N . THR A 1 277 ? 17.543 8.241 -7.612 1.00 62.66 277 THR A N 1
ATOM 2272 C CA . THR A 1 277 ? 16.239 8.808 -8.021 1.00 62.66 277 THR A CA 1
ATOM 2273 C C . THR A 1 277 ? 15.254 7.732 -8.471 1.00 62.66 277 THR A C 1
ATOM 2275 O O . THR A 1 277 ? 15.408 7.116 -9.519 1.00 62.66 277 THR A O 1
ATOM 2278 N N . GLY A 1 278 ? 14.219 7.492 -7.660 1.00 75.50 278 GLY A N 1
ATOM 2279 C CA . GLY A 1 278 ? 13.194 6.482 -7.933 1.00 75.50 278 GLY A CA 1
ATOM 2280 C C . GLY A 1 278 ? 11.907 7.043 -8.545 1.00 75.50 278 GLY A C 1
ATOM 2281 O O . GLY A 1 278 ? 11.499 8.178 -8.276 1.00 75.50 278 GLY A O 1
ATOM 2282 N N . PHE A 1 279 ? 11.221 6.207 -9.329 1.00 86.19 279 PHE A N 1
ATOM 2283 C CA . PHE A 1 279 ? 9.826 6.415 -9.722 1.00 86.19 279 PHE A CA 1
ATOM 2284 C C . PHE A 1 279 ? 8.903 5.544 -8.875 1.00 86.19 279 PHE A C 1
ATOM 2286 O O . PHE A 1 279 ? 9.162 4.358 -8.671 1.00 86.19 279 PHE A O 1
ATOM 2293 N N . PHE A 1 280 ? 7.780 6.111 -8.437 1.00 88.94 280 PHE A N 1
ATOM 2294 C CA . PHE A 1 280 ? 6.755 5.364 -7.713 1.00 88.94 280 PHE A CA 1
ATOM 2295 C C . PHE A 1 280 ? 5.399 5.458 -8.423 1.00 88.94 280 PHE A C 1
ATOM 2297 O O . PHE A 1 280 ? 4.860 6.561 -8.559 1.00 88.94 280 PHE A O 1
ATOM 2304 N N . PRO A 1 281 ? 4.816 4.338 -8.889 1.00 92.38 281 PRO A N 1
ATOM 2305 C CA . PRO A 1 281 ? 3.512 4.365 -9.534 1.00 92.38 281 PRO A CA 1
ATOM 2306 C C . PRO A 1 281 ? 2.405 4.651 -8.520 1.00 92.38 281 PRO A C 1
ATOM 2308 O O . PRO A 1 281 ? 2.188 3.894 -7.574 1.00 92.38 281 PRO A O 1
ATOM 2311 N N . LEU A 1 282 ? 1.675 5.741 -8.751 1.00 90.19 282 LEU A N 1
ATOM 2312 C CA . LEU A 1 282 ? 0.597 6.193 -7.874 1.00 90.19 282 LEU A CA 1
ATOM 2313 C C . LEU A 1 282 ? -0.755 5.632 -8.304 1.00 90.19 282 LEU A C 1
ATOM 2315 O O . LEU A 1 282 ? -1.519 5.131 -7.483 1.00 90.19 282 LEU A O 1
ATOM 2319 N N . CYS A 1 283 ? -1.083 5.750 -9.590 1.00 90.69 283 CYS A N 1
ATOM 2320 C CA . CYS A 1 283 ? -2.358 5.285 -10.128 1.00 90.69 283 CYS A CA 1
ATOM 2321 C C . CYS A 1 283 ? -2.349 5.213 -11.651 1.00 90.69 283 CYS A C 1
ATOM 2323 O O . CYS A 1 283 ? -1.628 5.956 -12.318 1.00 90.69 283 CYS A O 1
ATOM 2325 N N . LEU A 1 284 ? -3.214 4.356 -12.190 1.00 91.56 284 LEU A N 1
ATOM 2326 C CA . LEU A 1 284 ? -3.567 4.326 -13.604 1.00 91.56 284 LEU A CA 1
ATOM 2327 C C . LEU A 1 284 ? -4.980 4.891 -13.777 1.00 91.56 284 LEU A C 1
ATOM 2329 O O . LEU A 1 284 ? -5.851 4.688 -12.931 1.00 91.56 284 LEU A O 1
ATOM 2333 N N . SER A 1 285 ? -5.210 5.626 -14.859 1.00 89.44 285 SER A N 1
ATOM 2334 C CA . SER A 1 285 ? -6.532 6.138 -15.205 1.00 89.44 285 SER A CA 1
ATOM 2335 C C . SER A 1 285 ? -7.530 5.033 -15.526 1.00 89.44 285 SER A C 1
ATOM 2337 O O . SER A 1 285 ? -7.163 3.972 -16.012 1.00 89.44 285 SER A O 1
ATOM 2339 N N . GLU A 1 286 ? -8.818 5.311 -15.307 1.00 85.75 286 GLU A N 1
ATOM 2340 C CA . GLU A 1 286 ? -9.916 4.360 -15.562 1.00 85.75 286 GLU A CA 1
ATOM 2341 C C . GLU A 1 286 ? -9.963 3.880 -17.020 1.00 85.75 286 GLU A C 1
ATOM 2343 O O . GLU A 1 286 ? -10.317 2.739 -17.291 1.00 85.75 286 GLU A O 1
ATOM 2348 N N . ASN A 1 287 ? -9.580 4.740 -17.971 1.00 87.31 287 ASN A N 1
ATOM 2349 C CA . ASN A 1 287 ? -9.459 4.369 -19.384 1.00 87.31 287 ASN A CA 1
ATOM 2350 C C . ASN A 1 287 ? -8.170 3.587 -19.701 1.00 87.31 287 ASN A C 1
ATOM 2352 O O . ASN A 1 287 ? -7.976 3.197 -20.846 1.00 87.31 287 ASN A O 1
ATOM 2356 N N . GLY A 1 288 ? -7.287 3.393 -18.719 1.00 87.75 288 GLY A N 1
ATOM 2357 C CA . GLY A 1 288 ? -6.023 2.679 -18.852 1.00 87.75 288 GLY A CA 1
ATOM 2358 C C . GLY A 1 288 ? -4.935 3.436 -19.611 1.00 87.75 288 GLY A C 1
ATOM 2359 O O . GLY A 1 288 ? -3.886 2.864 -19.860 1.00 87.75 288 GLY A O 1
ATOM 2360 N N . ASP A 1 289 ? -5.158 4.694 -19.997 1.00 92.00 289 ASP A N 1
ATOM 2361 C CA . ASP A 1 289 ? -4.271 5.403 -20.928 1.00 92.00 289 ASP A CA 1
ATOM 2362 C C . ASP A 1 289 ? -3.190 6.255 -20.248 1.00 92.00 289 ASP A C 1
ATOM 2364 O O . ASP A 1 289 ? -2.228 6.656 -20.900 1.00 92.00 289 ASP A O 1
ATOM 2368 N N . THR A 1 290 ? -3.352 6.617 -18.974 1.00 93.62 290 THR A N 1
ATOM 2369 C CA . THR A 1 290 ? -2.467 7.564 -18.281 1.00 93.62 290 THR A CA 1
ATOM 2370 C C . THR A 1 290 ? -2.060 7.037 -16.917 1.00 93.62 290 THR A C 1
ATOM 2372 O O . THR A 1 290 ? -2.892 6.882 -16.024 1.00 93.62 290 THR A O 1
ATOM 2375 N N . LEU A 1 291 ? -0.762 6.807 -16.753 1.00 94.81 291 LEU A N 1
ATOM 2376 C CA . LEU A 1 291 ? -0.130 6.446 -15.492 1.00 94.81 291 LEU A CA 1
ATOM 2377 C C . LEU A 1 291 ? 0.404 7.706 -14.806 1.00 94.81 291 LEU A C 1
ATOM 2379 O O . LEU A 1 291 ? 1.047 8.536 -15.444 1.00 94.81 291 LEU A O 1
ATOM 2383 N N . ILE A 1 292 ? 0.159 7.837 -13.506 1.00 92.44 292 ILE A N 1
ATOM 2384 C CA . ILE A 1 292 ? 0.771 8.872 -12.673 1.00 92.44 292 ILE A CA 1
ATOM 2385 C C . ILE A 1 292 ? 1.936 8.250 -11.907 1.00 92.44 292 ILE A C 1
ATOM 2387 O O . ILE A 1 292 ? 1.742 7.297 -11.151 1.00 92.44 292 ILE A O 1
ATOM 2391 N N . LEU A 1 293 ? 3.127 8.809 -12.089 1.00 91.44 293 LEU A N 1
ATOM 2392 C CA . LEU A 1 293 ? 4.342 8.443 -11.365 1.00 91.44 293 LEU A CA 1
ATOM 2393 C C . LEU A 1 293 ? 4.723 9.587 -10.427 1.00 91.44 293 LEU A C 1
ATOM 2395 O O . LEU A 1 293 ? 4.791 10.725 -10.881 1.00 91.44 293 LEU A O 1
ATOM 2399 N N . ALA A 1 294 ? 4.990 9.312 -9.155 1.00 87.81 294 ALA A N 1
ATOM 2400 C CA . ALA A 1 294 ? 5.740 10.233 -8.308 1.00 87.81 294 ALA A CA 1
ATOM 2401 C C . ALA A 1 294 ? 7.232 10.119 -8.645 1.00 87.81 294 ALA A C 1
ATOM 2403 O O . ALA A 1 294 ? 7.722 9.018 -8.914 1.00 87.81 294 ALA A O 1
ATOM 2404 N N . TRP A 1 295 ? 7.929 11.250 -8.648 1.00 82.12 295 TRP A N 1
ATOM 2405 C CA . TRP A 1 295 ? 9.350 11.340 -8.954 1.00 82.12 295 TRP A CA 1
ATOM 2406 C C . TRP A 1 295 ? 10.082 12.094 -7.839 1.00 82.12 295 TRP A C 1
ATOM 2408 O O . TRP A 1 295 ? 9.664 13.191 -7.461 1.00 82.12 295 TRP A O 1
ATOM 2418 N N . ASP A 1 296 ? 11.129 11.453 -7.310 1.00 69.00 296 ASP A N 1
ATOM 2419 C CA . ASP A 1 296 ? 11.801 11.789 -6.044 1.00 69.00 296 ASP A CA 1
ATOM 2420 C C . ASP A 1 296 ? 12.422 13.187 -6.089 1.00 69.00 296 ASP A C 1
ATOM 2422 O O . ASP A 1 296 ? 12.034 14.098 -5.360 1.00 69.00 296 ASP A O 1
ATOM 2426 N N . GLU A 1 297 ? 13.291 13.395 -7.071 1.00 66.81 297 GLU A N 1
ATOM 2427 C CA . GLU A 1 297 ? 14.196 14.541 -7.108 1.00 66.81 297 GLU A CA 1
ATOM 2428 C C . GLU A 1 297 ? 13.512 15.901 -7.271 1.00 66.81 297 GLU A C 1
ATOM 2430 O O . GLU A 1 297 ? 14.032 16.927 -6.838 1.00 66.81 297 GLU A O 1
ATOM 2435 N N . ASP A 1 298 ? 12.348 15.924 -7.912 1.00 64.94 298 ASP A N 1
ATOM 2436 C CA . ASP A 1 298 ? 11.660 17.160 -8.292 1.00 64.94 298 ASP A CA 1
ATOM 2437 C C . ASP A 1 298 ? 10.352 17.350 -7.505 1.00 64.94 298 ASP A C 1
ATOM 2439 O O . ASP A 1 298 ? 9.526 18.189 -7.870 1.00 64.94 298 ASP A O 1
ATOM 2443 N N . GLU A 1 299 ? 10.125 16.519 -6.473 1.00 72.19 299 GLU A N 1
ATOM 2444 C CA . GLU A 1 299 ? 8.901 16.470 -5.656 1.00 72.19 299 GLU A CA 1
ATOM 2445 C C . GLU A 1 299 ? 7.627 16.600 -6.509 1.00 72.19 299 GLU A C 1
ATOM 2447 O O . GLU A 1 299 ? 6.675 17.320 -6.188 1.00 72.19 299 GLU A O 1
ATOM 2452 N N . SER A 1 300 ? 7.617 15.931 -7.662 1.00 79.69 300 SER A N 1
ATOM 2453 C CA . SER A 1 300 ? 6.610 16.144 -8.696 1.00 79.69 300 SER A CA 1
ATOM 2454 C C . SER A 1 300 ? 5.996 14.839 -9.170 1.00 79.69 300 SER A C 1
ATOM 2456 O O . SER A 1 300 ? 6.503 13.749 -8.908 1.00 79.69 300 SER A O 1
ATOM 2458 N N . ALA A 1 301 ? 4.875 14.958 -9.878 1.00 87.69 301 ALA A N 1
ATOM 2459 C CA . ALA A 1 301 ? 4.275 13.837 -10.578 1.00 87.69 301 ALA A CA 1
ATOM 2460 C C . ALA A 1 301 ? 4.489 13.943 -12.088 1.00 87.69 301 ALA A C 1
ATOM 2462 O O . ALA A 1 301 ? 4.360 15.020 -12.673 1.00 87.69 301 ALA A O 1
ATOM 2463 N N . ILE A 1 302 ? 4.735 12.806 -12.727 1.00 90.31 302 ILE A N 1
ATOM 2464 C CA . ILE A 1 302 ? 4.774 12.649 -14.176 1.00 90.31 302 ILE A CA 1
ATOM 2465 C C . ILE A 1 302 ? 3.482 11.971 -14.624 1.00 90.31 302 ILE A C 1
ATOM 2467 O O . ILE A 1 302 ? 3.083 10.939 -14.085 1.00 90.31 302 ILE A O 1
ATOM 2471 N N . LEU A 1 303 ? 2.834 12.556 -15.627 1.00 92.44 303 LEU A N 1
ATOM 2472 C CA . LEU A 1 303 ? 1.712 11.967 -16.345 1.00 92.44 303 LEU A CA 1
ATOM 2473 C C . LEU A 1 303 ? 2.270 11.243 -17.568 1.00 92.44 303 LEU A C 1
ATOM 2475 O O . LEU A 1 303 ? 2.665 11.878 -18.544 1.00 92.44 303 LEU A O 1
ATOM 2479 N N . TYR A 1 304 ? 2.335 9.920 -17.501 1.00 94.06 304 TYR A N 1
ATOM 2480 C CA . TYR A 1 304 ? 2.803 9.076 -18.589 1.00 94.06 304 TYR A CA 1
ATOM 2481 C C . TYR A 1 304 ? 1.624 8.568 -19.416 1.00 94.06 304 TYR A C 1
ATOM 2483 O O . TYR A 1 304 ? 0.781 7.824 -18.918 1.00 94.06 304 TYR A O 1
ATOM 2491 N N . ASN A 1 305 ? 1.556 8.978 -20.680 1.00 94.44 305 ASN A N 1
ATOM 2492 C CA . ASN A 1 305 ? 0.550 8.517 -21.629 1.00 94.44 305 ASN A CA 1
ATOM 2493 C C . ASN A 1 305 ? 1.035 7.231 -22.313 1.00 94.44 305 ASN A C 1
ATOM 2495 O O . ASN A 1 305 ? 2.046 7.238 -23.016 1.00 94.44 305 ASN A O 1
ATOM 2499 N N . LEU A 1 306 ? 0.289 6.142 -22.125 1.00 93.31 306 LEU A N 1
ATOM 2500 C CA . LEU A 1 306 ? 0.616 4.808 -22.631 1.00 93.31 306 LEU A CA 1
ATOM 2501 C C . LEU A 1 306 ? 0.391 4.662 -24.144 1.00 93.31 306 LEU A C 1
ATOM 2503 O O . LEU A 1 306 ? 0.960 3.768 -24.759 1.00 93.31 306 LEU A O 1
ATOM 2507 N N . ARG A 1 307 ? -0.440 5.509 -24.765 1.00 91.81 307 ARG A N 1
ATOM 2508 C CA . ARG A 1 307 ? -0.677 5.476 -26.220 1.00 91.81 307 ARG A CA 1
ATOM 2509 C C . ARG A 1 307 ? 0.469 6.114 -26.985 1.00 91.81 307 ARG A C 1
ATOM 2511 O O . ARG A 1 307 ? 0.897 5.594 -28.011 1.00 91.81 307 ARG A O 1
ATOM 2518 N N . ASP A 1 308 ? 0.952 7.231 -26.455 1.00 91.88 308 ASP A N 1
ATOM 2519 C CA . ASP A 1 308 ? 2.003 8.032 -27.079 1.00 91.88 308 ASP A CA 1
ATOM 2520 C C . ASP A 1 308 ? 3.400 7.668 -26.552 1.00 91.88 308 ASP A C 1
ATOM 2522 O O . ASP A 1 308 ? 4.399 8.164 -27.071 1.00 91.88 308 ASP A O 1
ATOM 2526 N N . ASN A 1 309 ? 3.472 6.807 -25.527 1.00 92.81 309 ASN A N 1
ATOM 2527 C CA . ASN A 1 309 ? 4.685 6.440 -24.794 1.00 92.81 309 ASN A CA 1
ATOM 2528 C C . ASN A 1 309 ? 5.497 7.670 -24.378 1.00 92.81 309 ASN A C 1
ATOM 2530 O O . ASN A 1 309 ? 6.696 7.754 -24.644 1.00 92.81 309 ASN A O 1
ATOM 2534 N N . ARG A 1 310 ? 4.828 8.653 -23.769 1.00 93.62 310 ARG A N 1
ATOM 2535 C CA . ARG A 1 310 ? 5.429 9.949 -23.439 1.00 93.62 310 ARG A CA 1
ATOM 2536 C C . ARG A 1 310 ? 4.967 10.452 -22.081 1.00 93.62 310 ARG A C 1
ATOM 2538 O O . ARG A 1 310 ? 3.771 10.474 -21.790 1.00 93.62 310 ARG A O 1
ATOM 2545 N N . GLY A 1 311 ? 5.931 10.871 -21.270 1.00 91.62 311 GLY A N 1
ATOM 2546 C CA . GLY A 1 311 ? 5.722 11.513 -19.983 1.00 91.62 311 GLY A CA 1
ATOM 2547 C C . GLY A 1 311 ? 5.721 13.032 -20.091 1.00 91.62 311 GLY A C 1
ATOM 2548 O O . GLY A 1 311 ? 6.520 13.622 -20.816 1.00 91.62 311 GLY A O 1
ATOM 2549 N N . GLU A 1 312 ? 4.857 13.674 -19.315 1.00 91.12 312 GLU A N 1
ATOM 2550 C CA . GLU A 1 312 ? 4.876 15.119 -19.097 1.00 91.12 312 GLU A CA 1
ATOM 2551 C C . GLU A 1 312 ? 4.804 15.418 -17.598 1.00 91.12 312 GLU A C 1
ATOM 2553 O O . GLU A 1 312 ? 4.056 14.774 -16.860 1.00 91.12 312 GLU A O 1
ATOM 2558 N N . LYS A 1 313 ? 5.584 16.396 -17.126 1.00 87.00 313 LYS A N 1
ATOM 2559 C CA . LYS A 1 313 ? 5.558 16.807 -15.720 1.00 87.00 313 LYS A CA 1
ATOM 2560 C C . LYS A 1 313 ? 4.231 17.504 -15.421 1.00 87.00 313 LYS A C 1
ATOM 2562 O O . LYS A 1 313 ? 3.743 18.314 -16.216 1.00 87.00 313 LYS A O 1
ATOM 2567 N N . THR A 1 314 ? 3.658 17.217 -14.259 1.00 82.25 314 THR A N 1
ATOM 2568 C CA . THR A 1 314 ? 2.477 17.924 -13.772 1.00 82.25 314 THR A CA 1
ATOM 2569 C C . THR A 1 314 ? 2.752 19.422 -13.630 1.00 82.25 314 THR A C 1
ATOM 2571 O O . THR A 1 314 ? 3.834 19.844 -13.226 1.00 82.25 314 THR A O 1
ATOM 2574 N N . ARG A 1 315 ? 1.748 20.246 -13.944 1.00 77.06 315 ARG A N 1
ATOM 2575 C CA . ARG A 1 315 ? 1.804 21.710 -13.765 1.00 77.06 315 ARG A CA 1
ATOM 2576 C C . ARG A 1 315 ? 1.325 22.160 -12.385 1.00 77.06 315 ARG A C 1
ATOM 2578 O O . ARG A 1 315 ? 1.153 23.356 -12.162 1.00 77.06 315 ARG A O 1
ATOM 2585 N N . ILE A 1 316 ? 1.042 21.217 -11.489 1.00 71.25 316 ILE A N 1
ATOM 2586 C CA . ILE A 1 316 ? 0.587 21.528 -10.136 1.00 71.25 316 ILE A CA 1
ATOM 2587 C C . ILE A 1 316 ? 1.749 22.172 -9.382 1.00 71.25 316 ILE A C 1
ATOM 2589 O O . ILE A 1 316 ? 2.778 21.545 -9.165 1.00 71.25 316 ILE A O 1
ATOM 2593 N N . SER A 1 317 ? 1.570 23.438 -9.008 1.00 62.62 317 SER A N 1
ATOM 2594 C CA . SER A 1 317 ? 2.579 24.258 -8.330 1.00 62.62 317 SER A CA 1
ATOM 2595 C C . SER A 1 317 ? 2.491 24.207 -6.803 1.00 62.62 317 SER A C 1
ATOM 2597 O O . SER A 1 317 ? 3.290 24.846 -6.122 1.00 62.62 317 SER A O 1
ATOM 2599 N N . ASN A 1 318 ? 1.493 23.510 -6.254 1.00 66.31 318 ASN A N 1
ATOM 2600 C CA . ASN A 1 318 ? 1.376 23.310 -4.813 1.00 66.31 318 ASN A CA 1
ATOM 2601 C C . ASN A 1 318 ? 2.474 22.345 -4.346 1.00 66.31 318 ASN A C 1
ATOM 2603 O O . ASN A 1 318 ? 2.752 21.363 -5.031 1.00 66.31 318 ASN A O 1
ATOM 2607 N N . GLN A 1 319 ? 3.043 22.587 -3.162 1.00 68.62 319 GLN A N 1
ATOM 2608 C CA . GLN A 1 319 ? 3.948 21.643 -2.501 1.00 68.62 319 GLN A CA 1
ATOM 2609 C C . GLN A 1 319 ? 3.151 20.407 -2.057 1.00 68.62 319 GLN A C 1
ATOM 2611 O O . GLN A 1 319 ? 2.568 20.381 -0.973 1.00 68.62 319 GLN A O 1
ATOM 2616 N N . ILE A 1 320 ? 3.055 19.410 -2.937 1.00 74.81 320 ILE A N 1
ATOM 2617 C CA . ILE A 1 320 ? 2.378 18.136 -2.689 1.00 74.81 320 ILE A CA 1
ATOM 2618 C C . ILE A 1 320 ? 3.441 17.068 -2.467 1.00 74.81 320 ILE A C 1
ATOM 2620 O O . ILE A 1 320 ? 4.283 16.834 -3.326 1.00 74.81 320 ILE A O 1
ATOM 2624 N N . GLN A 1 321 ? 3.349 16.353 -1.349 1.00 76.69 321 GLN A N 1
ATOM 2625 C CA . GLN A 1 321 ? 4.152 15.155 -1.115 1.00 76.69 321 GLN A CA 1
ATOM 2626 C C . GLN A 1 321 ? 3.549 13.973 -1.885 1.00 76.69 321 GLN A C 1
ATOM 2628 O O . GLN A 1 321 ? 2.758 13.204 -1.338 1.00 76.69 321 GLN A O 1
ATOM 2633 N N . TRP A 1 322 ? 3.889 13.843 -3.169 1.00 79.69 322 TRP A N 1
ATOM 2634 C CA . TRP A 1 322 ? 3.298 12.842 -4.068 1.00 79.69 322 TRP A CA 1
ATOM 2635 C C . TRP A 1 322 ? 3.472 11.400 -3.587 1.00 79.69 322 TRP A C 1
ATOM 2637 O O . TRP A 1 322 ? 2.557 10.599 -3.735 1.00 79.69 322 TRP A O 1
ATOM 2647 N N . PHE A 1 323 ? 4.588 11.081 -2.938 1.00 77.62 323 PHE A N 1
ATOM 2648 C CA . PHE A 1 323 ? 4.847 9.752 -2.376 1.00 77.62 323 PHE A CA 1
ATOM 2649 C C . PHE A 1 323 ? 3.945 9.382 -1.199 1.00 77.62 323 PHE A C 1
ATOM 2651 O O . PHE A 1 323 ? 3.786 8.206 -0.895 1.00 77.62 323 PHE A O 1
ATOM 2658 N N . CYS A 1 324 ? 3.334 10.369 -0.545 1.00 77.31 324 CYS A N 1
ATOM 2659 C CA . CYS A 1 324 ? 2.350 10.148 0.512 1.00 77.31 324 CYS A CA 1
ATOM 2660 C C . CYS A 1 324 ? 0.919 10.057 -0.045 1.00 77.31 324 CYS A C 1
ATOM 2662 O O . CYS A 1 324 ? -0.028 9.894 0.727 1.00 77.31 324 CYS A O 1
ATOM 2664 N N . ALA A 1 325 ? 0.729 10.207 -1.362 1.00 81.00 325 ALA A N 1
ATOM 2665 C CA . ALA A 1 325 ? -0.591 10.159 -1.966 1.00 81.00 325 ALA A CA 1
ATOM 2666 C C . ALA A 1 325 ? -1.180 8.746 -1.864 1.00 81.00 325 ALA A C 1
ATOM 2668 O O . ALA A 1 325 ? -0.526 7.749 -2.162 1.00 81.00 325 ALA A O 1
ATOM 2669 N N . LYS A 1 326 ? -2.453 8.671 -1.473 1.00 81.56 326 LYS A N 1
ATOM 2670 C CA . LYS A 1 326 ? -3.229 7.430 -1.429 1.00 81.56 326 LYS A CA 1
ATOM 2671 C C . LYS A 1 326 ? -4.383 7.536 -2.424 1.00 81.56 326 LYS A C 1
ATOM 2673 O O . LYS A 1 326 ? -5.016 8.588 -2.540 1.00 81.56 326 LYS A O 1
ATOM 2678 N N . ASN A 1 327 ? -4.668 6.446 -3.133 1.00 82.50 327 ASN A N 1
ATOM 2679 C CA . ASN A 1 327 ? -5.847 6.372 -3.992 1.00 82.50 327 ASN A CA 1
ATOM 2680 C C . ASN A 1 327 ? -7.120 6.417 -3.145 1.00 82.50 327 ASN A C 1
ATOM 2682 O O . ASN A 1 327 ? -7.150 5.901 -2.030 1.00 82.50 327 ASN A O 1
ATOM 2686 N N . TYR A 1 328 ? -8.167 7.041 -3.676 1.00 86.38 328 TYR A N 1
ATOM 2687 C CA . TYR A 1 328 ? -9.473 7.138 -3.035 1.00 86.38 328 TYR A CA 1
ATOM 2688 C C . TYR A 1 328 ? -10.569 7.040 -4.092 1.00 86.38 328 TYR A C 1
ATOM 2690 O O . TYR A 1 328 ? -10.522 7.724 -5.119 1.00 86.38 328 TYR A O 1
ATOM 2698 N N . VAL A 1 329 ? -11.555 6.194 -3.813 1.00 85.75 329 VAL A N 1
ATOM 2699 C CA . VAL A 1 329 ? -12.757 6.006 -4.624 1.00 85.75 329 VAL A CA 1
ATOM 2700 C C . VAL A 1 329 ? -13.953 6.273 -3.722 1.00 85.75 329 VAL A C 1
ATOM 2702 O O . VAL A 1 329 ? -14.050 5.690 -2.648 1.00 85.75 329 VAL A O 1
ATOM 2705 N N . GLU A 1 330 ? -14.835 7.181 -4.137 1.00 86.44 330 GLU A N 1
ATOM 2706 C CA . GLU A 1 330 ? -16.019 7.558 -3.359 1.00 86.44 330 GLU A CA 1
ATOM 2707 C C . GLU A 1 330 ? -16.975 6.368 -3.173 1.00 86.44 330 GLU A C 1
ATOM 2709 O O . GLU A 1 330 ? -17.162 5.551 -4.074 1.00 86.44 330 GLU A O 1
ATOM 2714 N N . SER A 1 331 ? -17.613 6.300 -2.004 1.00 89.12 331 SER A N 1
ATOM 2715 C CA . SER A 1 331 ? -18.608 5.282 -1.655 1.00 89.12 331 SER A CA 1
ATOM 2716 C C . SER A 1 331 ? -19.640 5.857 -0.688 1.00 89.12 331 SER A C 1
ATOM 2718 O O . SER A 1 331 ? -19.363 6.822 0.022 1.00 89.12 331 SER A O 1
ATOM 2720 N N . LEU A 1 332 ? -20.826 5.253 -0.618 1.00 89.56 332 LEU A N 1
ATOM 2721 C CA . LEU A 1 332 ? -21.914 5.680 0.273 1.00 89.56 332 LEU A CA 1
ATOM 2722 C C . LEU A 1 332 ? -21.948 4.923 1.614 1.00 89.56 332 LEU A C 1
ATOM 2724 O O . LEU A 1 332 ? -22.952 4.981 2.322 1.00 89.56 332 LEU A O 1
ATOM 2728 N N . VAL A 1 333 ? -20.872 4.216 1.975 1.00 84.44 333 VAL A N 1
ATOM 2729 C CA . VAL A 1 333 ? -20.752 3.523 3.270 1.00 84.44 333 VAL A CA 1
ATOM 2730 C C . VAL A 1 333 ? -20.834 4.535 4.417 1.00 84.44 333 VAL A C 1
ATOM 2732 O O . VAL A 1 333 ? -19.978 5.402 4.547 1.00 84.44 333 VAL A O 1
ATOM 2735 N N . SER A 1 334 ? -21.851 4.444 5.272 1.00 79.31 334 SER A N 1
ATOM 2736 C CA . SER A 1 334 ? -21.964 5.333 6.435 1.00 79.31 334 SER A CA 1
ATOM 2737 C C . SER A 1 334 ? -21.061 4.868 7.578 1.00 79.31 334 SER A C 1
ATOM 2739 O O . SER A 1 334 ? -21.014 3.681 7.881 1.00 79.31 334 SER A O 1
ATOM 2741 N N . THR A 1 335 ? -20.402 5.814 8.250 1.00 80.75 335 THR A N 1
ATOM 2742 C CA . THR A 1 335 ? -19.634 5.573 9.488 1.00 80.75 335 THR A CA 1
ATOM 2743 C C . THR A 1 335 ? -20.404 5.971 10.750 1.00 80.75 335 THR A C 1
ATOM 2745 O O . THR A 1 335 ? -19.865 5.894 11.844 1.00 80.75 335 THR A O 1
ATOM 2748 N N . SER A 1 336 ? -21.674 6.385 10.642 1.00 76.38 336 SER A N 1
ATOM 2749 C CA . SER A 1 336 ? -22.458 6.886 11.787 1.00 76.38 336 SER A CA 1
ATOM 2750 C C . SER A 1 336 ? -22.773 5.835 12.856 1.00 76.38 336 SER A C 1
ATOM 2752 O O . SER A 1 336 ? -23.187 6.192 13.954 1.00 76.38 336 SER A O 1
ATOM 2754 N N . SER A 1 337 ? -22.626 4.553 12.527 1.00 72.00 337 SER A N 1
ATOM 2755 C CA . SER A 1 337 ? -22.790 3.427 13.450 1.00 72.00 337 SER A CA 1
ATOM 2756 C C . SER A 1 337 ? -21.464 2.743 13.795 1.00 72.00 337 SER A C 1
ATOM 2758 O O . SER A 1 337 ? -21.503 1.643 14.341 1.00 72.00 337 SER A O 1
ATOM 2760 N N . MET A 1 338 ? -20.331 3.339 13.398 1.00 82.19 338 MET A N 1
ATOM 2761 C CA . MET A 1 338 ? -18.979 2.784 13.534 1.00 82.19 338 MET A CA 1
ATOM 2762 C C . MET A 1 338 ? -18.189 3.414 14.678 1.00 82.19 338 MET A C 1
ATOM 2764 O O . MET A 1 338 ? -18.375 4.620 14.982 1.00 82.19 338 MET A O 1
#